Protein AF-A3TPN9-F1 (afdb_monomer)

Structure (mmCIF, N/CA/C/O backbone):
data_AF-A3TPN9-F1
#
_entry.id   AF-A3TPN9-F1
#
loop_
_atom_site.group_PDB
_atom_site.id
_atom_site.type_symbol
_atom_site.label_atom_id
_atom_site.label_alt_id
_atom_site.label_comp_id
_atom_site.label_asym_id
_atom_site.label_entity_id
_atom_site.label_seq_id
_atom_site.pdbx_PDB_ins_code
_atom_site.Cartn_x
_atom_site.Cartn_y
_atom_site.Cartn_z
_atom_site.occupancy
_atom_site.B_iso_or_equiv
_atom_site.auth_seq_id
_atom_site.auth_comp_id
_atom_site.auth_asym_id
_atom_site.auth_atom_id
_atom_site.pdbx_PDB_model_num
ATOM 1 N N . MET A 1 1 ? 23.082 22.868 -32.559 1.00 51.59 1 MET A N 1
ATOM 2 C CA . MET A 1 1 ? 22.067 23.657 -31.818 1.00 51.59 1 MET A CA 1
ATOM 3 C C . MET A 1 1 ? 20.830 22.847 -31.404 1.00 51.59 1 MET A C 1
ATOM 5 O O . MET A 1 1 ? 20.361 23.072 -30.298 1.00 51.59 1 MET A O 1
ATOM 9 N N . ALA A 1 2 ? 20.352 21.866 -32.185 1.00 51.88 2 ALA A N 1
ATOM 10 C CA . ALA A 1 2 ? 19.161 21.056 -31.858 1.00 51.88 2 ALA A CA 1
ATOM 11 C C . ALA A 1 2 ? 19.225 20.255 -30.528 1.00 51.88 2 ALA A C 1
ATOM 13 O O . ALA A 1 2 ? 18.228 20.152 -29.822 1.00 51.88 2 ALA A O 1
ATOM 14 N N . MET A 1 3 ? 20.403 19.766 -30.110 1.00 43.47 3 MET A N 1
ATOM 15 C CA . MET A 1 3 ? 20.554 18.980 -28.865 1.00 43.47 3 MET A CA 1
ATOM 16 C C . MET A 1 3 ? 20.245 19.746 -27.562 1.00 43.47 3 MET A C 1
ATOM 18 O O . MET A 1 3 ? 19.905 19.122 -26.558 1.00 43.47 3 MET A O 1
ATOM 22 N N . LYS A 1 4 ? 20.386 21.082 -27.538 1.00 52.44 4 LYS A N 1
ATOM 23 C CA . LYS A 1 4 ? 20.207 21.883 -26.310 1.00 52.44 4 LYS A CA 1
ATOM 24 C C . LYS A 1 4 ? 18.723 22.138 -26.008 1.00 52.44 4 LYS A C 1
ATOM 26 O O . LYS A 1 4 ? 18.338 22.123 -24.846 1.00 52.44 4 LYS A O 1
ATOM 31 N N . GLY A 1 5 ? 17.902 22.296 -27.052 1.00 48.47 5 GLY A N 1
ATOM 32 C CA . GLY A 1 5 ? 16.440 22.353 -26.932 1.00 48.47 5 GLY A CA 1
ATOM 33 C C . GLY A 1 5 ? 15.840 21.003 -26.533 1.00 48.47 5 GLY A C 1
ATOM 34 O O . GLY A 1 5 ? 14.973 20.956 -25.669 1.00 48.47 5 GLY A O 1
ATOM 35 N N . TYR A 1 6 ? 16.386 19.905 -27.068 1.00 44.75 6 TYR A N 1
ATOM 36 C CA . TYR A 1 6 ? 15.954 18.541 -26.746 1.00 44.75 6 TYR A CA 1
ATOM 37 C C . TYR A 1 6 ? 16.087 18.197 -25.257 1.00 44.75 6 TYR A C 1
ATOM 39 O O . TYR A 1 6 ? 15.126 17.758 -24.635 1.00 44.75 6 TYR A O 1
ATOM 47 N N . ARG A 1 7 ? 17.254 18.455 -24.646 1.00 55.94 7 ARG A N 1
ATOM 48 C CA . ARG A 1 7 ? 17.463 18.179 -23.211 1.00 55.94 7 ARG A CA 1
ATOM 49 C C . ARG A 1 7 ? 16.535 18.995 -22.314 1.00 55.94 7 ARG A C 1
ATOM 51 O O . ARG A 1 7 ? 16.081 18.483 -21.301 1.00 55.94 7 ARG A O 1
ATOM 58 N N . ARG A 1 8 ? 16.245 20.242 -22.694 1.00 60.62 8 ARG A N 1
ATOM 59 C CA . ARG A 1 8 ? 15.334 21.116 -21.949 1.00 60.62 8 ARG A CA 1
ATOM 60 C C . ARG A 1 8 ? 13.888 20.624 -22.025 1.00 60.62 8 ARG A C 1
ATOM 62 O O . ARG A 1 8 ? 13.260 20.491 -20.988 1.00 60.62 8 ARG A O 1
ATOM 69 N N . ALA A 1 9 ? 13.406 20.259 -23.212 1.00 49.78 9 ALA A N 1
ATOM 70 C CA . ALA A 1 9 ? 12.068 19.689 -23.374 1.00 49.78 9 ALA A CA 1
ATOM 71 C C . ALA A 1 9 ? 11.912 18.342 -22.639 1.00 49.78 9 ALA A C 1
ATOM 73 O O . ALA A 1 9 ? 10.869 18.075 -22.051 1.00 49.78 9 ALA A O 1
ATOM 74 N N . GLN A 1 10 ? 12.959 17.504 -22.613 1.00 55.25 10 GLN A N 1
ATOM 75 C CA . GLN A 1 10 ? 12.965 16.269 -21.818 1.00 55.25 10 GLN A CA 1
ATOM 76 C C . GLN A 1 10 ? 12.935 16.529 -20.309 1.00 55.25 10 GLN A C 1
ATOM 78 O O . GLN A 1 10 ? 12.314 15.763 -19.575 1.00 55.25 10 GLN A O 1
ATOM 83 N N . GLN A 1 11 ? 13.615 17.579 -19.850 1.00 66.62 11 GLN A N 1
ATOM 84 C CA . GLN A 1 11 ? 13.604 18.005 -18.454 1.00 66.62 11 GLN A CA 1
ATOM 85 C C . GLN A 1 11 ? 12.217 18.532 -18.060 1.00 66.62 11 GLN A C 1
ATOM 87 O O . GLN A 1 11 ? 11.653 18.047 -17.091 1.00 66.62 11 GLN A O 1
ATOM 92 N N . GLU A 1 12 ? 11.630 19.422 -18.861 1.00 63.12 12 GLU A N 1
ATOM 93 C CA . GLU A 1 12 ? 10.301 20.003 -18.622 1.00 63.12 12 GLU A CA 1
ATOM 94 C C . GLU A 1 12 ? 9.197 18.927 -18.654 1.00 63.12 12 GLU A C 1
ATOM 96 O O . GLU A 1 12 ? 8.335 18.890 -17.780 1.00 63.12 12 GLU A O 1
ATOM 101 N N . ALA A 1 13 ? 9.249 17.978 -19.597 1.00 56.56 13 ALA A N 1
ATOM 102 C CA . ALA A 1 13 ? 8.321 16.843 -19.626 1.00 56.56 13 ALA A CA 1
ATOM 103 C C . ALA A 1 13 ? 8.499 15.910 -18.418 1.00 56.56 13 ALA A C 1
ATOM 105 O O . ALA A 1 13 ? 7.522 15.366 -17.905 1.00 56.56 13 ALA A O 1
ATOM 106 N N . ARG A 1 14 ? 9.741 15.729 -17.949 1.00 64.00 14 ARG A N 1
ATOM 107 C CA . ARG A 1 14 ? 10.030 14.963 -16.736 1.00 64.00 14 ARG A CA 1
ATOM 108 C C . ARG A 1 14 ? 9.479 15.673 -15.507 1.00 64.00 14 ARG A C 1
ATOM 110 O O . ARG A 1 14 ? 8.867 14.998 -14.701 1.00 64.00 14 ARG A O 1
ATOM 117 N N . GLU A 1 15 ? 9.660 16.984 -15.393 1.00 69.50 15 GLU A N 1
ATOM 118 C CA . GLU A 1 15 ? 9.156 17.812 -14.290 1.00 69.50 15 GLU A CA 1
ATOM 119 C C . GLU A 1 15 ? 7.620 17.821 -14.246 1.00 69.50 15 GLU A C 1
ATOM 121 O O . GLU A 1 15 ? 7.044 17.618 -13.183 1.00 69.50 15 GLU A O 1
ATOM 126 N N . LEU A 1 16 ? 6.945 17.920 -15.396 1.00 60.75 16 LEU A N 1
ATOM 127 C CA . LEU A 1 16 ? 5.481 17.830 -15.477 1.00 60.75 16 LEU A CA 1
ATOM 128 C C . LEU A 1 16 ? 4.945 16.439 -15.107 1.00 60.75 16 LEU A C 1
ATOM 130 O O . LEU A 1 16 ? 3.943 16.325 -14.400 1.00 60.75 16 LEU A O 1
ATOM 134 N N . LEU A 1 17 ? 5.610 15.373 -15.566 1.00 62.66 17 LEU A N 1
ATOM 135 C CA . LEU A 1 17 ? 5.281 14.005 -15.156 1.00 62.66 17 LEU A CA 1
ATOM 136 C C . LEU A 1 17 ? 5.549 13.793 -13.664 1.00 62.66 17 LEU A C 1
ATOM 138 O O . LEU A 1 17 ? 4.796 13.075 -13.018 1.00 62.66 17 LEU A O 1
ATOM 142 N N . ASP A 1 18 ? 6.593 14.409 -13.121 1.00 65.12 18 ASP A N 1
ATOM 143 C CA . ASP A 1 18 ? 6.970 14.330 -11.712 1.00 65.12 18 ASP A CA 1
ATOM 144 C C . ASP A 1 18 ? 5.925 14.992 -10.814 1.00 65.12 18 ASP A C 1
ATOM 146 O O . ASP A 1 18 ? 5.413 14.367 -9.887 1.00 65.12 18 ASP A O 1
ATOM 150 N N . GLU A 1 19 ? 5.535 16.219 -11.146 1.00 62.72 19 GLU A N 1
ATOM 151 C CA . GLU A 1 19 ? 4.560 16.994 -10.383 1.00 62.72 19 GLU A CA 1
ATOM 152 C C . GLU A 1 19 ? 3.156 16.375 -10.460 1.00 62.72 19 GLU A C 1
ATOM 154 O O . GLU A 1 19 ? 2.503 16.187 -9.432 1.00 62.72 19 GLU A O 1
ATOM 159 N N . SER A 1 20 ? 2.726 15.942 -11.652 1.00 61.34 20 SER A N 1
ATOM 160 C CA . SER A 1 20 ? 1.430 15.277 -11.825 1.00 61.34 20 SER A CA 1
ATOM 161 C C . SER A 1 20 ? 1.385 13.874 -11.215 1.00 61.34 20 SER A C 1
ATOM 163 O O . SER A 1 20 ? 0.319 13.452 -10.780 1.00 61.34 20 SER A O 1
ATOM 165 N N . SER A 1 21 ? 2.497 13.129 -11.197 1.00 63.97 21 SER A N 1
ATOM 166 C CA . SER A 1 21 ? 2.490 11.746 -10.695 1.00 63.97 21 SER A CA 1
ATOM 167 C C . SER A 1 21 ? 2.695 11.656 -9.188 1.00 63.97 21 SER A C 1
ATOM 169 O O . SER A 1 21 ? 2.268 10.674 -8.585 1.00 63.97 21 SER A O 1
ATOM 171 N N . ARG A 1 22 ? 3.366 12.635 -8.567 1.00 68.81 22 ARG A N 1
ATOM 172 C CA . ARG A 1 22 ? 3.639 12.617 -7.122 1.00 68.81 22 ARG A CA 1
ATOM 173 C C . ARG A 1 22 ? 2.481 13.134 -6.276 1.00 68.81 22 ARG A C 1
ATOM 175 O O . ARG A 1 22 ? 2.304 12.636 -5.168 1.00 68.81 22 ARG A O 1
ATOM 182 N N . GLY A 1 23 ? 1.686 14.075 -6.792 1.00 68.19 23 GLY A N 1
ATOM 183 C CA . GLY A 1 23 ? 0.570 14.679 -6.053 1.00 68.19 23 GLY A CA 1
ATOM 184 C C . GLY A 1 23 ? -0.520 13.691 -5.615 1.00 68.19 23 GLY A C 1
ATOM 185 O O . GLY A 1 23 ? -1.140 13.900 -4.576 1.00 68.19 23 GLY A O 1
ATOM 186 N N . ASP A 1 24 ? -0.685 12.586 -6.350 1.00 74.94 24 ASP A N 1
ATOM 187 C CA . ASP A 1 24 ? -1.826 11.670 -6.208 1.00 74.94 24 ASP A CA 1
ATOM 188 C C . ASP A 1 24 ? -1.449 10.264 -5.718 1.00 74.94 24 ASP A C 1
ATOM 190 O O . ASP A 1 24 ? -2.283 9.354 -5.732 1.00 74.94 24 ASP A O 1
ATOM 194 N N . LEU A 1 25 ? -0.201 10.042 -5.286 1.00 84.38 25 LEU A N 1
ATOM 195 C CA . LEU A 1 25 ? 0.209 8.710 -4.842 1.00 84.38 25 LEU A CA 1
ATOM 196 C C . LEU A 1 25 ? -0.567 8.280 -3.605 1.00 84.38 25 LEU A C 1
ATOM 198 O O . LEU A 1 25 ? -0.383 8.784 -2.495 1.00 84.38 25 LEU A O 1
ATOM 202 N N . THR A 1 26 ? -1.402 7.267 -3.794 1.00 89.62 26 THR A N 1
ATOM 203 C CA . THR A 1 26 ? -2.121 6.655 -2.691 1.00 89.62 26 THR A CA 1
ATOM 204 C C . THR A 1 26 ? -1.193 5.729 -1.904 1.00 89.62 26 THR A C 1
ATOM 206 O O . THR A 1 26 ? -0.157 5.266 -2.390 1.00 89.62 26 THR A O 1
ATOM 209 N N . SER A 1 27 ? -1.591 5.368 -0.683 1.00 90.69 27 SER A N 1
ATOM 210 C CA . SER A 1 27 ? -0.909 4.310 0.075 1.00 90.69 27 SER A CA 1
ATOM 211 C C . SER A 1 27 ? -0.816 2.992 -0.699 1.00 90.69 27 SER A C 1
ATOM 213 O O . SER A 1 27 ? 0.126 2.230 -0.505 1.00 90.69 27 SER A O 1
ATOM 215 N N . ASP A 1 28 ? -1.784 2.718 -1.577 1.00 92.38 28 ASP A N 1
ATOM 216 C CA . ASP A 1 28 ? -1.810 1.507 -2.391 1.00 92.38 28 ASP A CA 1
ATOM 217 C C . ASP A 1 28 ? -0.684 1.531 -3.430 1.00 92.38 28 ASP A C 1
ATOM 219 O O . ASP A 1 28 ? 0.041 0.545 -3.587 1.00 92.38 28 ASP A O 1
ATOM 223 N N . ASP A 1 29 ? -0.480 2.681 -4.073 1.00 90.38 29 ASP A N 1
ATOM 224 C CA . ASP A 1 29 ? 0.632 2.881 -4.998 1.00 90.38 29 ASP A CA 1
ATOM 225 C C . ASP A 1 29 ? 1.974 2.758 -4.281 1.00 90.38 29 ASP A C 1
ATOM 227 O O . ASP A 1 29 ? 2.871 2.072 -4.774 1.00 90.38 29 ASP A O 1
ATOM 231 N N . MET A 1 30 ? 2.094 3.342 -3.083 1.00 93.44 30 MET A N 1
ATOM 232 C CA . MET A 1 30 ? 3.310 3.250 -2.272 1.00 93.44 30 MET A CA 1
ATOM 233 C C . MET A 1 30 ? 3.630 1.806 -1.859 1.00 93.44 30 MET A C 1
ATOM 235 O O . MET A 1 30 ? 4.792 1.404 -1.913 1.00 93.44 30 MET A O 1
ATOM 239 N N . ILE A 1 31 ? 2.630 0.989 -1.507 1.00 95.19 31 ILE A N 1
ATOM 240 C CA . ILE A 1 31 ? 2.829 -0.448 -1.234 1.00 95.19 31 ILE A CA 1
ATOM 241 C C . ILE A 1 31 ? 3.344 -1.160 -2.490 1.00 95.19 31 ILE A C 1
ATOM 243 O O . ILE A 1 31 ? 4.286 -1.956 -2.424 1.00 95.19 31 ILE A O 1
ATOM 247 N N . GLY A 1 32 ? 2.758 -0.851 -3.650 1.00 93.19 32 GLY A N 1
ATOM 248 C CA . GLY A 1 32 ? 3.209 -1.387 -4.929 1.00 93.19 32 GLY A CA 1
ATOM 249 C C . GLY A 1 32 ? 4.632 -0.954 -5.294 1.00 93.19 32 GLY A C 1
ATOM 250 O O . GLY A 1 32 ? 5.385 -1.748 -5.864 1.00 93.19 32 GLY A O 1
ATOM 251 N N . CYS A 1 33 ? 5.028 0.282 -4.976 1.00 92.00 33 CYS A N 1
ATOM 252 C CA . CYS A 1 33 ? 6.402 0.769 -5.123 1.00 92.00 33 CYS A CA 1
ATOM 253 C C . CYS A 1 33 ? 7.360 0.029 -4.181 1.00 92.00 33 CYS A C 1
ATOM 255 O O . CYS A 1 33 ? 8.369 -0.489 -4.650 1.00 92.00 33 CYS A O 1
ATOM 257 N N . ALA A 1 34 ? 7.008 -0.132 -2.903 1.00 94.62 34 ALA A N 1
ATOM 258 C CA . ALA A 1 34 ? 7.821 -0.837 -1.910 1.00 94.62 34 ALA A CA 1
ATOM 259 C C . ALA A 1 34 ? 8.174 -2.272 -2.337 1.00 94.62 34 ALA A C 1
ATOM 261 O O . ALA A 1 34 ? 9.336 -2.683 -2.286 1.00 94.62 34 ALA A O 1
ATOM 262 N N . LEU A 1 35 ? 7.180 -3.031 -2.810 1.00 94.19 35 LEU A N 1
ATOM 263 C CA . LEU A 1 35 ? 7.380 -4.406 -3.280 1.00 94.19 35 LEU A CA 1
ATOM 264 C C . LEU A 1 35 ? 8.247 -4.469 -4.539 1.00 94.19 35 LEU A C 1
ATOM 266 O O . LEU A 1 35 ? 9.124 -5.326 -4.650 1.00 94.19 35 LEU A O 1
ATOM 270 N N . ARG A 1 36 ? 8.031 -3.547 -5.482 1.00 91.31 36 ARG A N 1
ATOM 271 C CA . ARG A 1 36 ? 8.828 -3.488 -6.712 1.00 91.31 36 ARG A CA 1
ATOM 272 C C . ARG A 1 36 ? 10.261 -3.059 -6.444 1.00 91.31 36 ARG A C 1
ATOM 274 O O . ARG A 1 36 ? 11.156 -3.643 -7.045 1.00 91.31 36 ARG A O 1
ATOM 281 N N . ARG A 1 37 ? 10.488 -2.123 -5.523 1.00 92.00 37 ARG A N 1
ATOM 282 C CA . ARG A 1 37 ? 11.830 -1.708 -5.110 1.00 92.00 37 ARG A CA 1
ATOM 283 C C . ARG A 1 37 ? 12.595 -2.861 -4.466 1.00 92.00 37 ARG A C 1
ATOM 285 O O . ARG A 1 37 ? 13.730 -3.129 -4.853 1.00 92.00 37 ARG A O 1
ATOM 292 N N . ASP A 1 38 ? 11.966 -3.613 -3.556 1.00 94.06 38 ASP A N 1
ATOM 293 C CA . ASP A 1 38 ? 12.590 -4.809 -2.967 1.00 94.06 38 ASP A CA 1
ATOM 294 C C . ASP A 1 38 ? 12.904 -5.874 -4.032 1.00 94.06 38 ASP A C 1
ATOM 296 O O . ASP A 1 38 ? 13.993 -6.450 -4.043 1.00 94.06 38 ASP A O 1
ATOM 300 N N . ARG A 1 39 ? 11.990 -6.090 -4.982 1.00 91.44 39 ARG A N 1
ATOM 301 C CA . ARG A 1 39 ? 12.194 -7.017 -6.101 1.00 91.44 39 ARG A CA 1
ATOM 302 C C . ARG A 1 39 ? 13.311 -6.575 -7.052 1.00 91.44 39 ARG A C 1
ATOM 304 O O . ARG A 1 39 ? 14.104 -7.413 -7.486 1.00 91.44 39 ARG A O 1
ATOM 311 N N . LEU A 1 40 ? 13.405 -5.279 -7.350 1.00 87.38 40 LEU A N 1
ATOM 312 C CA . LEU A 1 40 ? 14.463 -4.694 -8.174 1.00 87.38 40 LEU A CA 1
ATOM 313 C C . LEU A 1 40 ? 15.827 -4.831 -7.493 1.00 87.38 40 LEU A C 1
ATOM 315 O O . LEU A 1 40 ? 16.783 -5.262 -8.137 1.00 87.38 40 LEU A O 1
ATOM 319 N N . ARG A 1 41 ? 15.901 -4.553 -6.184 1.00 89.12 41 ARG A N 1
ATOM 320 C CA . ARG A 1 41 ? 17.108 -4.746 -5.364 1.00 89.12 41 ARG A CA 1
ATOM 321 C C . ARG A 1 41 ? 17.626 -6.183 -5.447 1.00 89.12 41 ARG A C 1
ATOM 323 O O . ARG A 1 41 ? 18.828 -6.397 -5.558 1.00 89.12 41 ARG A O 1
ATOM 330 N N . ARG A 1 42 ? 16.716 -7.162 -5.462 1.00 89.88 42 ARG A N 1
ATOM 331 C CA . ARG A 1 42 ? 17.037 -8.592 -5.613 1.00 89.88 42 ARG A CA 1
ATOM 332 C C . ARG A 1 42 ? 17.264 -9.035 -7.061 1.00 89.88 42 ARG A C 1
ATOM 334 O O . ARG A 1 42 ? 17.745 -10.139 -7.287 1.00 89.88 42 ARG A O 1
ATOM 341 N N . ARG A 1 43 ? 16.939 -8.190 -8.047 1.00 88.12 43 ARG A N 1
ATOM 342 C CA . ARG A 1 43 ? 16.991 -8.492 -9.492 1.00 88.12 43 ARG A CA 1
ATOM 343 C C . ARG A 1 43 ? 16.137 -9.702 -9.890 1.00 88.12 43 ARG A C 1
ATOM 345 O O . ARG A 1 43 ? 16.467 -10.439 -10.817 1.00 88.12 43 ARG A O 1
ATOM 352 N N . GLU A 1 44 ? 15.012 -9.902 -9.212 1.00 89.19 44 GLU A N 1
ATOM 353 C CA . GLU A 1 44 ? 14.168 -11.085 -9.391 1.00 89.19 44 GLU A CA 1
ATOM 354 C C . GLU A 1 44 ? 12.953 -10.796 -10.274 1.00 89.19 44 GLU A C 1
ATOM 356 O O . GLU A 1 44 ? 12.223 -9.823 -10.078 1.00 89.19 44 GLU A O 1
ATOM 361 N N . SER A 1 45 ? 12.664 -11.684 -11.231 1.00 88.50 45 SER A N 1
ATOM 362 C CA . SER A 1 45 ? 11.376 -11.648 -11.937 1.00 88.50 45 SER A CA 1
ATOM 363 C C . SER A 1 45 ? 10.211 -11.827 -10.953 1.00 88.50 45 SER A C 1
ATOM 365 O O . SER A 1 45 ? 10.382 -12.392 -9.879 1.00 88.50 45 SER A O 1
ATOM 367 N N . GLN A 1 46 ? 8.998 -11.403 -11.319 1.00 89.94 46 GLN A N 1
ATOM 368 C CA . GLN A 1 46 ? 7.830 -11.540 -10.435 1.00 89.94 46 GLN A CA 1
ATOM 369 C C . GLN A 1 46 ? 7.574 -12.996 -10.006 1.00 89.94 46 GLN A C 1
ATOM 371 O O . GLN A 1 46 ? 7.166 -13.234 -8.876 1.00 89.94 46 GLN A O 1
ATOM 376 N N . ARG A 1 47 ? 7.827 -13.969 -10.893 1.00 92.19 47 ARG A N 1
ATOM 377 C CA . ARG A 1 47 ? 7.652 -15.398 -10.587 1.00 92.19 47 ARG A CA 1
ATOM 378 C C . ARG A 1 47 ? 8.703 -15.903 -9.604 1.00 92.19 47 ARG A C 1
ATOM 380 O O . ARG A 1 47 ? 8.332 -16.563 -8.647 1.00 92.19 47 ARG A O 1
ATOM 387 N N . VAL A 1 48 ? 9.970 -15.550 -9.824 1.00 94.06 48 VAL A N 1
ATOM 388 C CA . VAL A 1 48 ? 11.082 -15.922 -8.929 1.00 94.06 48 VAL A CA 1
ATOM 389 C C . VAL A 1 48 ? 10.898 -15.276 -7.556 1.00 94.06 48 VAL A C 1
ATOM 391 O O . VAL A 1 48 ? 10.982 -15.957 -6.545 1.00 94.06 48 VAL A O 1
ATOM 394 N N . TYR A 1 49 ? 10.536 -13.992 -7.525 1.00 94.31 49 TYR A N 1
ATOM 395 C CA . TYR A 1 49 ? 10.246 -13.268 -6.288 1.00 94.31 49 TYR A CA 1
ATOM 396 C C . TYR A 1 49 ? 9.085 -13.889 -5.506 1.00 94.31 49 TYR A C 1
ATOM 398 O O . TYR A 1 49 ? 9.121 -13.965 -4.283 1.00 94.31 49 TYR A O 1
ATOM 406 N N . ALA A 1 50 ? 8.041 -14.341 -6.205 1.00 94.25 50 ALA A N 1
ATOM 407 C CA . ALA A 1 50 ? 6.927 -15.031 -5.571 1.00 94.25 50 ALA A CA 1
ATOM 408 C C . ALA A 1 50 ? 7.364 -16.389 -4.992 1.00 94.25 50 ALA A C 1
ATOM 410 O O . ALA A 1 50 ? 7.089 -16.660 -3.825 1.00 94.25 50 ALA A O 1
ATOM 411 N N . ASP A 1 51 ? 8.099 -17.184 -5.773 1.00 95.94 51 ASP A N 1
ATOM 412 C CA . ASP A 1 51 ? 8.608 -18.503 -5.382 1.00 95.94 51 ASP A CA 1
ATOM 413 C C . ASP A 1 51 ? 9.528 -18.431 -4.154 1.00 95.94 51 ASP A C 1
ATOM 415 O O . ASP A 1 51 ? 9.262 -19.078 -3.143 1.00 95.94 51 ASP A O 1
ATOM 419 N N . HIS A 1 52 ? 10.514 -17.527 -4.166 1.00 95.56 52 HIS A N 1
ATOM 420 C CA . HIS A 1 52 ? 11.409 -17.280 -3.029 1.00 95.56 52 HIS A CA 1
ATOM 421 C C . HIS A 1 52 ? 10.678 -16.889 -1.739 1.00 95.56 52 HIS A C 1
ATOM 423 O O . HIS A 1 52 ? 11.211 -17.068 -0.645 1.00 95.56 52 HIS A O 1
ATOM 429 N N . ARG A 1 53 ? 9.466 -16.338 -1.845 1.00 94.56 53 ARG A N 1
ATOM 430 C CA . ARG A 1 53 ? 8.654 -15.923 -0.696 1.00 94.56 53 ARG A CA 1
ATOM 431 C C . ARG A 1 53 ? 7.569 -16.932 -0.328 1.00 94.56 53 ARG A C 1
ATOM 433 O O . ARG A 1 53 ? 6.798 -16.662 0.588 1.00 94.56 53 ARG A O 1
ATOM 440 N N . GLY A 1 54 ? 7.486 -18.066 -1.027 1.00 95.56 54 GLY A N 1
ATOM 441 C CA . GLY A 1 54 ? 6.420 -19.051 -0.833 1.00 95.56 54 GLY A CA 1
ATOM 442 C C . GLY A 1 54 ? 5.033 -18.509 -1.194 1.00 95.56 54 GLY A C 1
ATOM 443 O O . GLY A 1 54 ? 4.026 -18.920 -0.620 1.00 95.56 54 GLY A O 1
ATOM 444 N N . LEU A 1 55 ? 4.966 -17.547 -2.116 1.00 95.38 55 LEU A N 1
ATOM 445 C CA . LEU A 1 55 ? 3.741 -16.883 -2.553 1.00 95.38 55 LEU A CA 1
ATOM 446 C C . LEU A 1 55 ? 3.458 -17.197 -4.024 1.00 95.38 55 LEU A C 1
ATOM 448 O O . LEU A 1 55 ? 4.347 -17.503 -4.811 1.00 95.38 55 LEU A O 1
ATOM 452 N N . SER A 1 56 ? 2.198 -17.072 -4.440 1.00 95.81 56 SER A N 1
ATOM 453 C CA . SER A 1 56 ? 1.865 -17.194 -5.864 1.00 95.81 56 SER A CA 1
ATOM 454 C C . SER A 1 56 ? 2.193 -15.907 -6.626 1.00 95.81 56 SER A C 1
ATOM 456 O O . SER A 1 56 ? 1.979 -14.798 -6.130 1.00 95.81 56 SER A O 1
ATOM 458 N N . ALA A 1 57 ? 2.623 -16.031 -7.885 1.00 93.25 57 ALA A N 1
ATOM 459 C CA . ALA A 1 57 ? 2.869 -14.872 -8.749 1.00 93.25 57 ALA A CA 1
ATOM 460 C C . ALA A 1 57 ? 1.616 -13.987 -8.917 1.00 93.25 57 ALA A C 1
ATOM 462 O O . ALA A 1 57 ? 1.717 -12.764 -8.943 1.00 93.25 57 ALA A O 1
ATOM 463 N N . ALA A 1 58 ? 0.423 -14.592 -8.959 1.00 92.94 58 ALA A N 1
ATOM 464 C CA . ALA A 1 58 ? -0.848 -13.867 -9.012 1.00 92.94 58 ALA A CA 1
ATOM 465 C C . ALA A 1 58 ? -1.157 -13.104 -7.712 1.00 92.94 58 ALA A C 1
ATOM 467 O O . ALA A 1 58 ? -1.842 -12.082 -7.734 1.00 92.94 58 ALA A O 1
ATOM 468 N N . PHE A 1 59 ? -0.690 -13.593 -6.562 1.00 95.00 59 PHE A N 1
ATOM 469 C CA . PHE A 1 59 ? -0.799 -12.864 -5.303 1.00 95.00 59 PHE A CA 1
ATOM 470 C C . PHE A 1 59 ? 0.148 -11.662 -5.270 1.00 95.00 59 PHE A C 1
ATOM 472 O O . PHE A 1 59 ? -0.313 -10.565 -4.972 1.00 95.00 59 PHE A O 1
ATOM 479 N N . ILE A 1 60 ? 1.412 -11.828 -5.682 1.00 95.25 60 ILE A N 1
ATOM 480 C CA . ILE A 1 60 ? 2.351 -10.703 -5.832 1.00 95.25 60 ILE A CA 1
ATOM 481 C C . ILE A 1 60 ? 1.809 -9.658 -6.814 1.00 95.25 60 ILE A C 1
ATOM 483 O O . ILE A 1 60 ? 1.817 -8.474 -6.502 1.00 95.25 60 ILE A O 1
ATOM 487 N N . ALA A 1 61 ? 1.268 -10.078 -7.962 1.00 91.38 61 ALA A N 1
ATOM 488 C CA . ALA A 1 61 ? 0.679 -9.154 -8.929 1.00 91.38 61 ALA A CA 1
ATOM 489 C C . ALA A 1 61 ? -0.454 -8.317 -8.318 1.00 91.38 61 ALA A C 1
ATOM 491 O O . ALA A 1 61 ? -0.487 -7.106 -8.510 1.00 91.38 61 ALA A O 1
ATOM 492 N N . ARG A 1 62 ? -1.344 -8.944 -7.535 1.00 94.00 62 ARG A N 1
ATOM 493 C CA . ARG A 1 62 ? -2.424 -8.238 -6.830 1.00 94.00 62 ARG A CA 1
ATOM 494 C C . ARG A 1 62 ? -1.901 -7.304 -5.745 1.00 94.00 62 ARG A C 1
ATOM 496 O O . ARG A 1 62 ? -2.418 -6.200 -5.632 1.00 94.00 62 ARG A O 1
ATOM 503 N N . LEU A 1 63 ? -0.892 -7.718 -4.979 1.00 94.50 63 LEU A N 1
ATOM 504 C CA . LEU A 1 63 ? -0.240 -6.858 -3.990 1.00 94.50 63 LEU A CA 1
ATOM 505 C C . LEU A 1 63 ? 0.394 -5.619 -4.640 1.00 94.50 63 LEU A C 1
ATOM 507 O O . LEU A 1 63 ? 0.289 -4.530 -4.092 1.00 94.50 63 LEU A O 1
ATOM 511 N N . GLU A 1 64 ? 1.024 -5.780 -5.806 1.00 92.75 64 GLU A N 1
ATOM 512 C CA . GLU A 1 64 ? 1.672 -4.681 -6.529 1.00 92.75 64 GLU A CA 1
ATOM 513 C C . GLU A 1 64 ? 0.671 -3.728 -7.207 1.00 92.75 64 GLU A C 1
ATOM 515 O O . GLU A 1 64 ? 0.995 -2.557 -7.389 1.00 92.75 64 GLU A O 1
ATOM 520 N N . SER A 1 65 ? -0.512 -4.207 -7.618 1.00 89.31 65 SER A N 1
ATOM 521 C CA . SER A 1 65 ? -1.468 -3.410 -8.406 1.00 89.31 65 SER A CA 1
ATOM 522 C C . SER A 1 65 ? -2.703 -2.930 -7.645 1.00 89.31 65 SER A C 1
ATOM 524 O O . SER A 1 65 ? -3.286 -1.921 -8.021 1.00 89.31 65 SER A O 1
ATOM 526 N N . ARG A 1 66 ? -3.188 -3.713 -6.673 1.00 92.56 66 ARG A N 1
ATOM 527 C CA . ARG A 1 66 ? -4.471 -3.505 -5.975 1.00 92.56 66 ARG A CA 1
ATOM 528 C C . ARG A 1 66 ? -4.407 -3.984 -4.516 1.00 92.56 66 ARG A C 1
ATOM 530 O O . ARG A 1 66 ? -5.209 -4.834 -4.112 1.00 92.56 66 ARG A O 1
ATOM 537 N N . PRO A 1 67 ? -3.462 -3.488 -3.699 1.00 95.25 67 PRO A N 1
ATOM 538 C CA . PRO A 1 67 ? -3.360 -3.914 -2.306 1.00 95.25 67 PRO A CA 1
ATOM 539 C C . PRO A 1 67 ? -4.615 -3.558 -1.490 1.00 95.25 67 PRO A C 1
ATOM 541 O O . PRO A 1 67 ? -4.963 -4.313 -0.584 1.00 95.25 67 PRO A O 1
ATOM 544 N N . GLY A 1 68 ? -5.351 -2.493 -1.841 1.00 96.12 68 GLY A N 1
ATOM 545 C CA . GLY A 1 68 ? -6.611 -2.095 -1.201 1.00 96.12 68 GLY A CA 1
ATOM 546 C C . GLY A 1 68 ? -7.713 -3.162 -1.213 1.00 96.12 68 GLY A C 1
ATOM 547 O O . GLY A 1 68 ? -8.554 -3.192 -0.307 1.00 96.12 68 GLY A O 1
ATOM 548 N N . ASP A 1 69 ? -7.693 -4.064 -2.198 1.00 96.44 69 ASP A N 1
ATOM 549 C CA . ASP A 1 69 ? -8.650 -5.171 -2.328 1.00 96.44 69 ASP A CA 1
ATOM 550 C C . ASP A 1 69 ? -8.300 -6.379 -1.450 1.00 96.44 69 ASP A C 1
ATOM 552 O O . ASP A 1 69 ? -9.141 -7.259 -1.225 1.00 96.44 69 ASP A O 1
ATOM 556 N N . LEU A 1 70 ? -7.062 -6.435 -0.956 1.00 97.69 70 LEU A N 1
ATOM 557 C CA . LEU A 1 70 ? -6.554 -7.518 -0.130 1.00 97.69 70 LEU A CA 1
ATOM 558 C C . LEU A 1 70 ? -6.833 -7.252 1.350 1.00 97.69 70 LEU A C 1
ATOM 560 O O . LEU A 1 70 ? -7.036 -6.119 1.787 1.00 97.69 70 LEU A O 1
ATOM 564 N N . ARG A 1 71 ? -6.851 -8.328 2.143 1.00 98.25 71 ARG A N 1
ATOM 565 C CA . ARG A 1 71 ? -6.909 -8.211 3.604 1.00 98.25 71 ARG A CA 1
ATOM 566 C C . ARG A 1 71 ? -5.631 -7.565 4.125 1.00 98.25 71 ARG A C 1
ATOM 568 O O . ARG A 1 71 ? -4.555 -7.861 3.609 1.00 98.25 71 ARG A O 1
ATOM 575 N N . LEU A 1 72 ? -5.741 -6.764 5.181 1.00 98.19 72 LEU A N 1
ATOM 576 C CA . LEU A 1 72 ? -4.586 -6.126 5.808 1.00 98.19 72 LEU A CA 1
ATOM 577 C C . LEU A 1 72 ? -3.534 -7.164 6.235 1.00 98.19 72 LEU A C 1
ATOM 579 O O . LEU A 1 72 ? -2.361 -6.982 5.937 1.00 98.19 72 LEU A O 1
ATOM 583 N N . SER A 1 73 ? -3.947 -8.294 6.819 1.00 97.94 73 SER A N 1
ATOM 584 C CA . SER A 1 73 ? -3.056 -9.431 7.129 1.00 97.94 73 SER A CA 1
ATOM 585 C C . SER A 1 73 ? -2.231 -9.903 5.927 1.00 97.94 73 SER A C 1
ATOM 587 O O . SER A 1 73 ? -1.031 -10.143 6.043 1.00 97.94 73 SER A O 1
ATOM 589 N N . ALA A 1 74 ? -2.854 -10.001 4.752 1.00 97.62 74 ALA A N 1
ATOM 590 C CA . ALA A 1 74 ? -2.188 -10.428 3.526 1.00 97.62 74 ALA A CA 1
ATOM 591 C C . ALA A 1 74 ? -1.171 -9.382 3.032 1.00 97.62 74 ALA A C 1
ATOM 593 O O . ALA A 1 74 ? -0.101 -9.746 2.547 1.00 97.62 74 ALA A O 1
ATOM 594 N N . VAL A 1 75 ? -1.483 -8.092 3.185 1.00 98.00 75 VAL A N 1
ATOM 595 C CA . VAL A 1 75 ? -0.562 -6.993 2.857 1.00 98.00 75 VAL A CA 1
ATOM 596 C C . VAL A 1 75 ? 0.623 -6.964 3.823 1.00 98.00 75 VAL A C 1
ATOM 598 O O . VAL A 1 75 ? 1.764 -6.887 3.375 1.00 98.00 75 VAL A O 1
ATOM 601 N N . LEU A 1 76 ? 0.378 -7.095 5.131 1.00 97.31 76 LEU A N 1
ATOM 602 C CA . LEU A 1 76 ? 1.427 -7.144 6.153 1.00 97.31 76 LEU A CA 1
ATOM 603 C C . LEU A 1 76 ? 2.378 -8.324 5.923 1.00 97.31 76 LEU A C 1
ATOM 605 O O . LEU A 1 76 ? 3.591 -8.122 5.900 1.00 97.31 76 LEU A O 1
ATOM 609 N N . ALA A 1 77 ? 1.844 -9.520 5.647 1.00 96.06 77 ALA A N 1
ATOM 610 C CA . ALA A 1 77 ? 2.643 -10.687 5.264 1.00 96.06 77 ALA A CA 1
ATOM 611 C C . ALA A 1 77 ? 3.436 -10.436 3.965 1.00 96.06 77 ALA A C 1
ATOM 613 O O . ALA A 1 77 ? 4.618 -10.764 3.857 1.00 96.06 77 ALA A O 1
ATOM 614 N N . GLY A 1 78 ? 2.811 -9.772 2.987 1.00 95.94 78 GLY A N 1
ATOM 615 C CA . GLY A 1 78 ? 3.462 -9.326 1.758 1.00 95.94 78 GLY A CA 1
ATOM 616 C C . GLY A 1 78 ? 4.620 -8.352 1.995 1.00 95.94 78 GLY A C 1
ATOM 617 O O . GLY A 1 78 ? 5.595 -8.389 1.256 1.00 95.94 78 GLY A O 1
ATOM 618 N N . LEU A 1 79 ? 4.601 -7.533 3.041 1.00 96.81 79 LEU A N 1
ATOM 619 C CA . LEU A 1 79 ? 5.684 -6.592 3.366 1.00 96.81 79 LEU A CA 1
ATOM 620 C C . LEU A 1 79 ? 6.687 -7.143 4.389 1.00 96.81 79 LEU A C 1
ATOM 622 O O . LEU A 1 79 ? 7.709 -6.527 4.662 1.00 96.81 79 LEU A O 1
ATOM 626 N N . GLU A 1 80 ? 6.408 -8.296 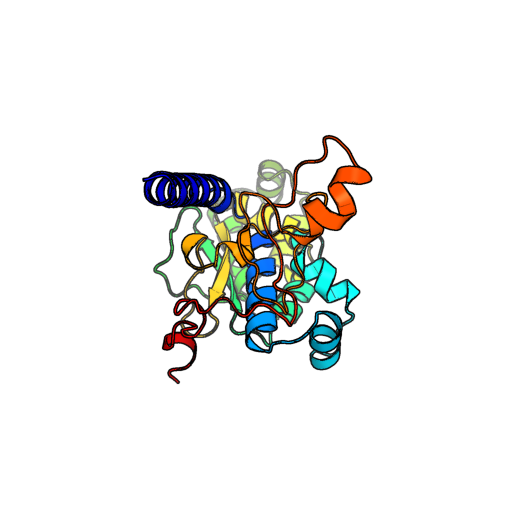4.982 1.00 94.50 80 GLU A N 1
ATOM 627 C CA . GLU A 1 80 ? 7.129 -8.827 6.138 1.00 94.50 80 GLU A CA 1
ATOM 628 C C . GLU A 1 80 ? 8.632 -9.021 5.932 1.00 94.50 80 GLU A C 1
ATOM 630 O O . GLU A 1 80 ? 9.423 -8.689 6.808 1.00 94.50 80 GLU A O 1
ATOM 635 N N . SER A 1 81 ? 9.023 -9.539 4.769 1.00 93.12 81 SER A N 1
ATOM 636 C CA . SER A 1 81 ? 10.422 -9.827 4.441 1.00 93.12 81 SER A CA 1
ATOM 637 C C . SER A 1 81 ? 11.061 -8.749 3.561 1.00 93.12 81 SER A C 1
ATOM 639 O O . SER A 1 81 ? 12.054 -9.021 2.881 1.00 93.12 81 SER A O 1
ATOM 641 N N . THR A 1 8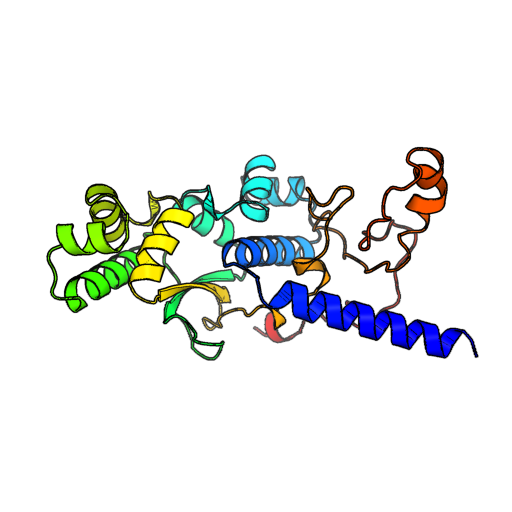2 ? 10.454 -7.563 3.498 1.00 95.81 82 THR A N 1
ATOM 642 C CA . THR A 1 82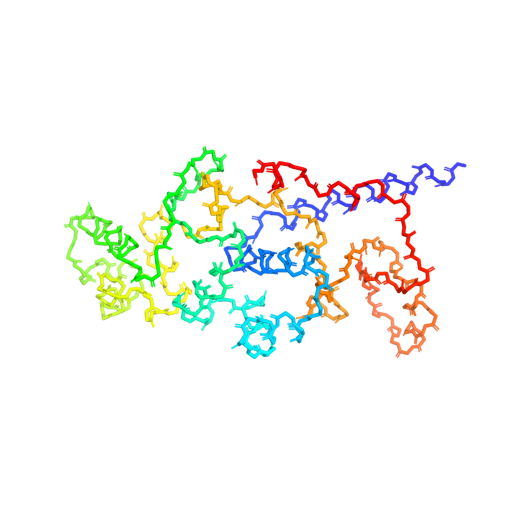 ? 11.013 -6.396 2.810 1.00 95.81 82 THR A CA 1
ATOM 643 C C . THR A 1 82 ? 11.560 -5.412 3.843 1.00 95.81 82 THR A C 1
ATOM 645 O O . THR A 1 82 ? 11.288 -5.528 5.037 1.00 95.81 82 THR A O 1
ATOM 648 N N . ALA A 1 83 ? 12.308 -4.409 3.386 1.00 95.94 83 ALA A N 1
ATOM 649 C CA . ALA A 1 83 ? 12.745 -3.303 4.238 1.00 95.94 83 ALA A CA 1
ATOM 650 C C . ALA A 1 83 ? 11.602 -2.336 4.614 1.00 95.94 83 ALA A C 1
ATOM 652 O O . ALA A 1 83 ? 11.852 -1.330 5.268 1.00 95.94 83 ALA A O 1
ATOM 653 N N . TYR A 1 84 ? 10.359 -2.620 4.212 1.00 96.88 84 TYR A N 1
ATOM 654 C CA . TYR A 1 84 ? 9.215 -1.723 4.350 1.00 96.88 84 TYR A CA 1
ATOM 655 C C . TYR A 1 84 ? 8.114 -2.337 5.217 1.00 96.88 84 TYR A C 1
ATOM 657 O O . TYR A 1 84 ? 7.926 -3.553 5.269 1.00 96.88 84 TYR A O 1
ATOM 665 N N . GLY A 1 85 ? 7.360 -1.481 5.891 1.00 96.69 85 GLY A N 1
ATOM 666 C CA . GLY A 1 85 ? 6.165 -1.821 6.649 1.00 96.69 85 GLY A CA 1
ATOM 667 C C . GLY A 1 85 ? 5.066 -0.786 6.436 1.00 96.69 85 GLY A C 1
ATOM 668 O O . GLY A 1 85 ? 5.210 0.137 5.633 1.00 96.69 85 GLY A O 1
ATOM 669 N N . LEU A 1 86 ? 3.959 -0.960 7.152 1.00 96.88 86 LEU A N 1
ATOM 670 C CA . LEU A 1 86 ? 2.893 0.035 7.229 1.00 96.88 86 LEU A CA 1
ATOM 671 C C . LEU A 1 86 ? 2.978 0.736 8.574 1.00 96.88 86 LEU A C 1
ATOM 673 O O . LEU A 1 86 ? 3.276 0.083 9.568 1.00 96.88 86 LEU A O 1
ATOM 677 N N . ALA A 1 87 ? 2.686 2.026 8.602 1.00 95.25 87 ALA A N 1
ATOM 678 C CA . ALA A 1 87 ? 2.578 2.812 9.820 1.00 95.25 87 ALA A CA 1
ATOM 679 C C . ALA A 1 87 ? 1.304 3.657 9.780 1.00 95.25 87 ALA A C 1
ATOM 681 O O . ALA A 1 87 ? 0.796 3.974 8.701 1.00 95.25 87 ALA A O 1
ATOM 682 N N . VAL A 1 88 ? 0.786 4.009 10.954 1.00 94.31 88 VAL A N 1
ATOM 683 C CA . VAL A 1 88 ? -0.337 4.944 11.086 1.00 94.31 88 VAL A CA 1
ATOM 684 C C . VAL A 1 88 ? 0.220 6.306 11.464 1.00 94.31 88 VAL A C 1
ATOM 686 O O . VAL A 1 88 ? 1.005 6.417 12.402 1.00 94.31 88 VAL A O 1
ATOM 689 N N . VAL A 1 89 ? -0.188 7.342 10.740 1.00 93.12 89 VAL A N 1
ATOM 690 C CA . VAL A 1 89 ? 0.209 8.728 11.007 1.00 93.12 89 VAL A CA 1
ATOM 691 C C . VAL A 1 89 ? -1.007 9.644 10.950 1.00 93.12 89 VAL A C 1
ATOM 693 O O . VAL A 1 89 ? -1.956 9.335 10.234 1.00 93.12 89 VAL A O 1
ATOM 696 N N . PRO A 1 90 ? -1.012 10.775 11.666 1.00 92.44 90 PRO A N 1
ATOM 697 C CA . PRO A 1 90 ? -1.991 11.826 11.426 1.00 92.44 90 PRO A CA 1
ATOM 698 C C . PRO A 1 90 ? -1.966 12.324 9.975 1.00 92.44 90 PRO A C 1
ATOM 700 O O . PRO A 1 90 ? -0.903 12.441 9.360 1.00 92.44 90 PRO A O 1
ATOM 703 N N . ASP A 1 91 ? -3.143 12.635 9.437 1.00 89.00 91 ASP A N 1
ATOM 704 C CA . ASP A 1 91 ? -3.299 13.166 8.084 1.00 89.00 91 ASP A CA 1
ATOM 705 C C . ASP A 1 91 ? -2.536 14.481 7.908 1.00 89.00 91 ASP A C 1
ATOM 707 O O . ASP A 1 91 ? -2.488 15.334 8.797 1.00 89.00 91 ASP A O 1
ATOM 711 N N . GLY A 1 92 ? -1.949 14.661 6.725 1.00 82.25 92 GLY A N 1
ATOM 712 C CA . GLY A 1 92 ? -1.206 15.871 6.372 1.00 82.25 92 GLY A CA 1
ATOM 713 C C . GLY A 1 92 ? 0.200 15.962 6.970 1.00 82.25 92 GLY A C 1
ATOM 714 O O . GLY A 1 92 ? 0.925 16.904 6.641 1.00 82.25 92 GLY A O 1
ATOM 715 N N . ILE A 1 93 ? 0.630 14.996 7.791 1.00 78.56 93 ILE A N 1
ATOM 716 C CA . ILE A 1 93 ? 2.020 14.935 8.249 1.00 78.56 93 ILE A CA 1
ATOM 717 C C . ILE A 1 93 ? 2.919 14.478 7.097 1.00 78.56 93 ILE A C 1
ATOM 719 O O . ILE A 1 93 ? 2.877 13.327 6.663 1.00 78.56 93 ILE A O 1
ATOM 723 N N . LYS A 1 94 ? 3.764 15.401 6.628 1.00 66.88 94 LYS A N 1
ATOM 724 C CA . LYS A 1 94 ? 4.864 15.119 5.699 1.00 66.88 94 LYS A CA 1
ATOM 725 C C . LYS A 1 94 ? 6.077 14.607 6.486 1.00 66.88 94 LYS A C 1
ATOM 727 O O . LYS A 1 94 ? 6.383 15.131 7.555 1.00 66.88 94 LYS A O 1
ATOM 732 N N . ALA A 1 95 ? 6.702 13.545 5.976 1.00 62.66 95 ALA A N 1
ATOM 733 C CA . ALA A 1 95 ? 7.757 12.743 6.601 1.00 62.66 95 ALA A CA 1
ATOM 734 C C . ALA A 1 95 ? 8.768 13.512 7.456 1.00 62.66 95 ALA A C 1
ATOM 736 O O . ALA A 1 95 ? 9.437 14.407 6.959 1.00 62.66 95 ALA A O 1
ATOM 737 N N . CYS A 1 96 ? 8.899 13.076 8.713 1.00 57.97 96 CYS A N 1
ATOM 738 C CA . CYS A 1 96 ? 10.018 13.334 9.638 1.00 57.97 96 CYS A CA 1
ATOM 739 C C . CYS A 1 96 ? 9.936 12.451 10.905 1.00 57.97 96 CYS A C 1
ATOM 741 O O . CYS A 1 96 ? 10.864 12.441 11.709 1.00 57.97 96 CYS A O 1
ATOM 743 N N . ILE A 1 97 ? 8.817 11.756 11.139 1.00 63.84 97 ILE A N 1
ATOM 744 C CA . ILE A 1 97 ? 8.540 11.090 12.414 1.00 63.84 97 ILE A CA 1
ATOM 745 C C . ILE A 1 97 ? 8.875 9.603 12.297 1.00 63.84 97 ILE A C 1
ATOM 747 O O . ILE A 1 97 ? 8.497 8.964 11.314 1.00 63.84 97 ILE A O 1
ATOM 751 N N . ALA A 1 98 ? 9.547 9.062 13.314 1.00 74.62 98 ALA A N 1
ATOM 752 C CA . ALA A 1 98 ? 9.621 7.626 13.554 1.00 74.62 98 ALA A CA 1
ATOM 753 C C . ALA A 1 98 ? 8.204 7.122 13.861 1.00 74.62 98 ALA A C 1
ATOM 755 O O . ALA A 1 98 ? 7.727 7.219 14.992 1.00 74.62 98 ALA A O 1
ATOM 756 N N . ALA A 1 99 ? 7.495 6.682 12.825 1.00 82.00 99 ALA A N 1
ATOM 757 C CA . ALA A 1 99 ? 6.135 6.198 12.962 1.00 82.00 99 ALA A CA 1
ATOM 758 C C . ALA A 1 99 ? 6.155 4.748 13.454 1.00 82.00 99 ALA A C 1
ATOM 760 O O . ALA A 1 99 ? 6.950 3.928 12.985 1.00 82.00 99 ALA A O 1
ATOM 761 N N . GLU A 1 100 ? 5.272 4.428 14.397 1.00 89.50 100 GLU A N 1
ATOM 762 C CA . GLU A 1 100 ? 5.131 3.062 14.884 1.00 89.50 100 GLU A CA 1
ATOM 763 C C . GLU A 1 100 ? 4.590 2.170 13.762 1.00 89.50 100 GLU A C 1
ATOM 765 O O . GLU A 1 100 ? 3.566 2.462 13.132 1.00 89.50 100 GLU A O 1
ATOM 770 N N . LEU A 1 101 ? 5.304 1.077 13.492 1.00 93.62 101 LEU A N 1
ATOM 771 C CA . LEU A 1 101 ? 4.881 0.110 12.494 1.00 93.62 101 LEU A CA 1
ATOM 772 C C . LEU A 1 101 ? 3.670 -0.670 13.000 1.00 93.62 101 LEU A C 1
ATOM 774 O O . LEU A 1 101 ? 3.617 -1.119 14.144 1.00 93.62 101 LEU A O 1
ATOM 778 N N . VAL A 1 102 ? 2.730 -0.915 12.097 1.00 95.50 102 VAL A N 1
ATOM 779 C CA . VAL A 1 102 ? 1.626 -1.838 12.325 1.00 95.50 102 VAL A CA 1
ATOM 780 C C . VAL A 1 102 ? 2.198 -3.244 12.467 1.00 95.50 102 VAL A C 1
ATOM 782 O O . VAL A 1 102 ? 2.822 -3.787 11.548 1.00 95.50 102 VAL A O 1
ATOM 785 N N . ASP A 1 103 ? 1.985 -3.831 13.640 1.00 94.69 103 ASP A N 1
ATOM 786 C CA . ASP A 1 103 ? 2.434 -5.177 13.953 1.00 94.69 103 ASP A CA 1
ATOM 787 C C . ASP A 1 103 ? 1.596 -6.240 13.210 1.00 94.69 103 ASP A C 1
ATOM 789 O O . ASP A 1 103 ? 0.510 -5.965 12.693 1.00 94.69 103 ASP A O 1
ATOM 793 N N . ARG A 1 104 ? 2.084 -7.489 13.153 1.00 94.38 104 ARG A N 1
ATOM 794 C CA . ARG A 1 104 ? 1.416 -8.578 12.407 1.00 94.38 104 ARG A CA 1
ATOM 795 C C . ARG A 1 104 ? 0.019 -8.914 12.934 1.00 94.38 104 ARG A C 1
ATOM 797 O O . ARG A 1 104 ? -0.808 -9.409 12.174 1.00 94.38 104 ARG A O 1
ATOM 804 N N . THR A 1 105 ? -0.221 -8.691 14.223 1.00 95.88 105 THR A N 1
ATOM 805 C CA . THR A 1 105 ? -1.514 -8.932 14.875 1.00 95.88 105 THR A CA 1
ATOM 806 C C . THR A 1 105 ? -2.475 -7.759 14.681 1.00 95.88 105 THR A C 1
ATOM 808 O O . THR A 1 105 ? -3.675 -7.912 14.884 1.00 95.88 105 THR A O 1
ATOM 811 N N . GLY A 1 106 ? -1.964 -6.596 14.258 1.00 96.00 106 GLY A N 1
ATOM 812 C CA . GLY A 1 106 ? -2.725 -5.360 14.127 1.00 96.00 106 GLY A CA 1
ATOM 813 C C . GLY A 1 106 ? -3.204 -4.808 15.469 1.00 96.00 106 GLY A C 1
ATOM 814 O O . GLY A 1 106 ? -4.158 -4.030 15.486 1.00 96.00 106 GLY A O 1
ATOM 815 N N . ALA A 1 107 ? -2.588 -5.214 16.582 1.00 96.12 107 ALA A N 1
ATOM 816 C CA . ALA A 1 107 ? -2.987 -4.803 17.921 1.00 96.12 107 ALA A CA 1
ATOM 817 C C . ALA A 1 107 ? -2.752 -3.305 18.148 1.00 96.12 107 ALA A C 1
ATOM 819 O O . ALA A 1 107 ? -3.641 -2.648 18.700 1.00 96.12 107 ALA A O 1
ATOM 820 N N . SER A 1 108 ? -1.619 -2.761 17.680 1.00 95.00 108 SER A N 1
ATOM 821 C CA . SER A 1 108 ? -1.337 -1.320 17.755 1.00 95.00 108 SER A CA 1
ATOM 822 C C . SER A 1 108 ? -2.380 -0.522 16.971 1.00 95.00 108 SER A C 1
ATOM 824 O O . SER A 1 108 ? -3.045 0.353 17.518 1.00 95.00 108 SER A O 1
ATOM 826 N N . LEU A 1 109 ? -2.651 -0.931 15.729 1.00 96.44 109 LEU A N 1
ATOM 827 C CA . LEU A 1 109 ? -3.685 -0.336 14.882 1.00 96.44 109 LEU A CA 1
ATOM 828 C C . LEU A 1 109 ? -5.086 -0.414 15.514 1.00 96.44 109 LEU A C 1
ATOM 830 O O . LEU A 1 109 ? -5.834 0.563 15.489 1.00 96.44 109 LEU A O 1
ATOM 834 N N . ALA A 1 110 ? -5.457 -1.560 16.091 1.00 97.50 110 ALA A N 1
ATOM 835 C CA . ALA A 1 110 ? -6.738 -1.722 16.771 1.00 97.50 110 ALA A CA 1
ATOM 836 C C . ALA A 1 110 ? -6.857 -0.774 17.975 1.00 97.50 110 ALA A C 1
ATOM 838 O O . ALA A 1 110 ? -7.923 -0.200 18.205 1.00 97.50 110 ALA A O 1
ATOM 839 N N . ALA A 1 111 ? -5.769 -0.588 18.731 1.00 96.69 111 ALA A N 1
ATOM 840 C CA . ALA A 1 111 ? -5.712 0.362 19.836 1.00 96.69 111 ALA A CA 1
ATOM 841 C C . ALA A 1 111 ? -5.896 1.803 19.346 1.00 96.69 111 ALA A C 1
ATOM 843 O O . ALA A 1 111 ? -6.769 2.493 19.869 1.00 96.69 111 ALA A O 1
ATOM 844 N N . THR A 1 112 ? -5.190 2.207 18.287 1.00 95.81 112 THR A N 1
ATOM 845 C CA . THR A 1 112 ? -5.342 3.530 17.664 1.00 95.81 112 THR A CA 1
ATOM 846 C C . THR A 1 112 ? -6.780 3.784 17.201 1.00 95.81 112 THR A C 1
ATOM 848 O O . THR A 1 112 ? -7.346 4.839 17.473 1.00 95.81 112 THR A O 1
ATOM 851 N N . ILE A 1 113 ? -7.429 2.809 16.553 1.00 95.94 113 ILE A N 1
ATOM 852 C CA . ILE A 1 113 ? -8.828 2.956 16.111 1.00 95.94 113 ILE A CA 1
ATOM 853 C C . ILE A 1 113 ? -9.772 3.099 17.315 1.00 95.94 113 ILE A C 1
ATOM 855 O O . ILE A 1 113 ? -10.712 3.894 17.273 1.00 95.94 113 ILE A O 1
ATOM 859 N N . ARG A 1 114 ? -9.552 2.344 18.400 1.00 96.69 114 ARG A N 1
ATOM 860 C CA . ARG A 1 114 ? -10.348 2.485 19.631 1.00 96.69 114 ARG A CA 1
ATOM 861 C C . ARG A 1 114 ? -10.168 3.862 20.262 1.00 96.69 114 ARG A C 1
ATOM 863 O O . ARG A 1 114 ? -11.169 4.464 20.637 1.00 96.69 114 ARG A O 1
ATOM 870 N N . GLU A 1 115 ? -8.938 4.360 20.325 1.00 94.81 115 GLU A N 1
ATOM 871 C CA . GLU A 1 115 ? -8.619 5.687 20.854 1.00 94.81 115 GLU A CA 1
ATOM 872 C C . GLU A 1 115 ? -9.326 6.792 20.063 1.00 94.81 115 GLU A C 1
ATOM 874 O O . GLU A 1 115 ? -10.019 7.612 20.656 1.00 94.81 115 GLU A O 1
ATOM 879 N N . VAL A 1 116 ? -9.256 6.759 18.728 1.00 93.06 116 VAL A N 1
ATOM 880 C CA . VAL A 1 116 ? -9.965 7.709 17.851 1.00 93.06 116 VAL A CA 1
ATOM 881 C C . VAL A 1 116 ? -11.471 7.694 18.110 1.00 93.06 116 VAL A C 1
ATOM 883 O O . VAL A 1 116 ? -12.099 8.744 18.264 1.00 93.06 116 VAL A O 1
ATOM 886 N N . VAL A 1 117 ? -12.069 6.501 18.174 1.00 93.81 117 VAL A N 1
ATOM 887 C CA . VAL A 1 117 ? -13.510 6.365 18.416 1.00 93.81 117 VAL A CA 1
ATOM 888 C C . VAL A 1 117 ? -13.870 6.886 19.807 1.00 93.81 117 VAL A C 1
ATOM 890 O O . VAL A 1 117 ? -14.874 7.577 19.951 1.00 93.81 117 VAL A O 1
ATOM 893 N N . GLN A 1 118 ? -13.057 6.609 20.825 1.00 94.38 118 GLN A N 1
ATOM 894 C CA . GLN A 1 118 ? -13.285 7.093 22.185 1.00 94.38 118 GLN A CA 1
ATOM 895 C C . GLN A 1 118 ? -13.139 8.619 22.285 1.00 94.38 118 GLN A C 1
ATOM 897 O O . GLN A 1 118 ? -13.984 9.272 22.899 1.00 94.38 118 GLN A O 1
ATOM 902 N N . ALA A 1 119 ? -12.120 9.194 21.643 1.00 92.06 119 ALA A N 1
ATOM 903 C CA . ALA A 1 119 ? -11.855 10.631 21.627 1.00 92.06 119 ALA A CA 1
ATOM 904 C C . ALA A 1 119 ? -12.966 11.436 20.935 1.00 92.06 119 ALA A C 1
ATOM 906 O O . ALA A 1 119 ? -13.175 12.603 21.258 1.00 92.06 119 ALA A O 1
ATOM 907 N N . SER A 1 120 ? -13.718 10.813 20.023 1.00 91.19 120 SER A N 1
ATOM 908 C CA . SER A 1 120 ? -14.853 11.457 19.353 1.00 91.1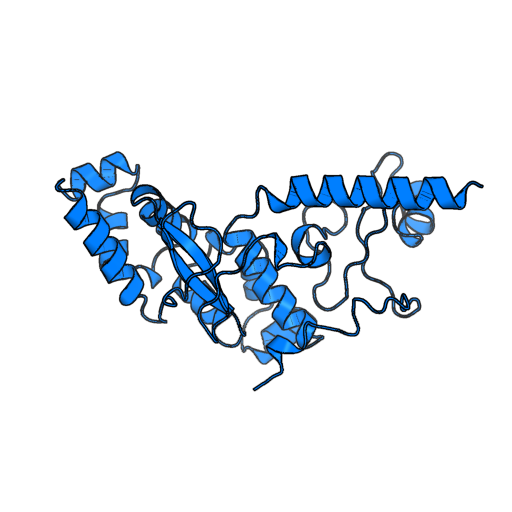9 120 SER A CA 1
ATOM 909 C C . SER A 1 120 ? -16.014 11.814 20.294 1.00 91.19 120 SER A C 1
ATOM 911 O O . SER A 1 120 ? -16.850 12.645 19.942 1.00 91.19 120 SER A O 1
ATOM 913 N N . GLY A 1 121 ? -16.110 11.170 21.466 1.00 94.38 121 GLY A N 1
ATOM 914 C CA . GLY A 1 121 ? -17.188 11.384 22.437 1.00 94.38 121 GLY A CA 1
ATOM 915 C C . GLY A 1 121 ? -18.586 10.948 21.971 1.00 94.38 121 GLY A C 1
ATOM 916 O O . GLY A 1 121 ? -19.554 11.111 22.714 1.00 94.38 121 GLY A O 1
ATOM 917 N N . VAL A 1 122 ? -18.724 10.386 20.765 1.00 94.19 122 VAL A N 1
ATOM 918 C CA . VAL A 1 122 ? -20.006 9.926 20.216 1.00 94.19 122 VAL A CA 1
ATOM 919 C C . VAL A 1 122 ? -20.187 8.417 20.374 1.00 94.19 122 VAL A C 1
ATOM 921 O O . VAL A 1 122 ? -19.238 7.652 20.537 1.00 94.19 122 VAL A O 1
ATOM 924 N N . SER A 1 123 ? -21.438 7.952 20.303 1.00 95.38 123 SER A N 1
ATOM 925 C CA . SER A 1 123 ? -21.708 6.511 20.299 1.00 95.38 123 SER A CA 1
ATOM 926 C C . SER A 1 123 ? -21.075 5.832 19.076 1.00 95.38 123 SER A C 1
ATOM 928 O O . SER A 1 123 ? -21.059 6.397 17.985 1.00 95.38 123 SER A O 1
ATOM 930 N N . MET A 1 124 ? -20.653 4.571 19.216 1.00 94.69 124 MET A N 1
ATOM 931 C CA . MET A 1 124 ? -20.087 3.784 18.107 1.00 94.69 124 MET A CA 1
ATOM 932 C C . MET A 1 124 ? -21.015 3.715 16.882 1.00 94.69 124 MET A C 1
ATOM 934 O O . MET A 1 124 ? -20.545 3.630 15.751 1.00 94.69 124 MET A O 1
ATOM 938 N N . ARG A 1 125 ? -22.340 3.743 17.092 1.00 95.88 125 ARG A N 1
ATOM 939 C CA . ARG A 1 125 ? -23.318 3.795 15.999 1.00 95.88 125 ARG A CA 1
ATOM 940 C C . ARG A 1 125 ? -23.220 5.119 15.241 1.00 95.88 125 ARG A C 1
ATOM 942 O O . ARG A 1 125 ? -23.085 5.083 14.026 1.00 95.88 125 ARG A O 1
ATOM 949 N N . LEU A 1 126 ? -23.265 6.241 15.959 1.00 94.81 126 LEU A N 1
ATOM 950 C CA 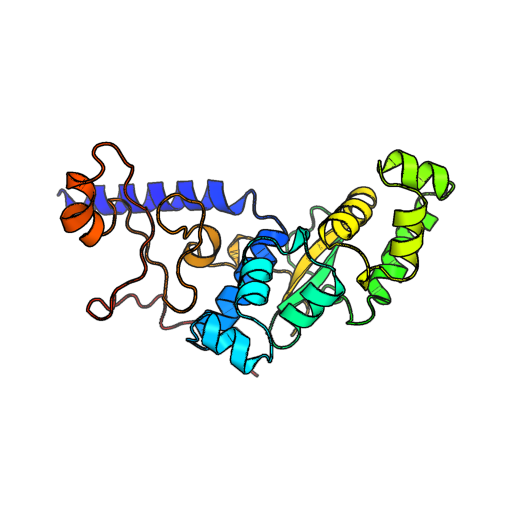. LEU A 1 126 ? -23.202 7.574 15.358 1.00 94.81 126 LEU A CA 1
ATOM 951 C C . LEU A 1 126 ? -21.852 7.806 14.669 1.00 94.81 126 LEU A C 1
ATOM 953 O O . LEU A 1 126 ? -21.819 8.337 13.568 1.00 94.81 126 LEU A O 1
ATOM 957 N N . PHE A 1 127 ? -20.759 7.326 15.272 1.00 92.75 127 PHE A N 1
ATOM 958 C CA . PHE A 1 127 ? -19.432 7.364 14.660 1.00 92.75 127 PHE A CA 1
ATOM 959 C C . PHE A 1 127 ? -19.3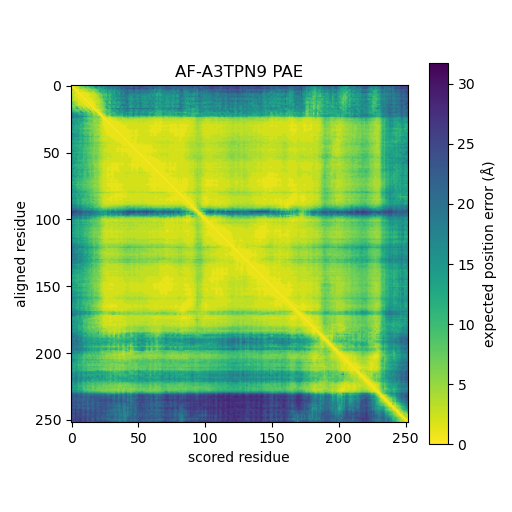85 6.548 13.359 1.00 92.75 127 PHE A C 1
ATOM 961 O O . PHE A 1 127 ? -18.911 7.025 12.336 1.00 92.75 127 PHE A O 1
ATOM 968 N N . ALA A 1 128 ? -19.920 5.322 13.355 1.00 92.94 128 ALA A N 1
ATOM 969 C CA . ALA A 1 128 ? -19.992 4.507 12.141 1.00 92.94 128 ALA A CA 1
ATOM 970 C C . ALA A 1 128 ? -20.842 5.172 11.038 1.00 92.94 128 ALA A C 1
ATOM 972 O O . ALA A 1 128 ? -20.428 5.203 9.880 1.00 92.94 128 ALA A O 1
ATOM 973 N N . GLU A 1 129 ? -21.989 5.755 11.407 1.00 93.38 129 GLU A N 1
ATOM 974 C CA . GLU A 1 129 ? -22.866 6.505 10.498 1.00 93.38 129 GLU A CA 1
ATOM 975 C C . GLU A 1 129 ? -22.156 7.734 9.908 1.00 93.38 129 GLU A C 1
ATOM 977 O O . GLU A 1 129 ? -22.203 7.920 8.693 1.00 93.38 129 GLU A O 1
ATOM 982 N N . SER A 1 130 ? -21.419 8.515 10.711 1.00 90.12 130 SER A N 1
ATOM 983 C CA . SER A 1 130 ? -20.664 9.676 10.211 1.00 90.12 130 SER A CA 1
ATOM 984 C C . SER A 1 130 ? -19.536 9.302 9.248 1.00 90.12 130 SER A C 1
ATOM 986 O O . SER A 1 130 ? -19.129 10.119 8.430 1.00 90.12 130 SER A O 1
ATOM 988 N N . MET A 1 131 ? -19.040 8.065 9.329 1.00 86.81 131 MET A N 1
ATOM 989 C CA . MET A 1 131 ? -18.017 7.525 8.429 1.00 86.81 131 MET A CA 1
ATOM 990 C C . MET A 1 131 ? -18.584 6.868 7.168 1.00 86.81 131 MET A C 1
ATOM 992 O O . MET A 1 131 ? -17.818 6.448 6.304 1.00 86.81 131 MET A O 1
ATOM 996 N N . GLY A 1 132 ? -19.905 6.688 7.078 1.00 89.50 132 GLY A N 1
ATOM 997 C CA . GLY A 1 132 ? -20.515 5.904 6.006 1.00 89.50 132 GLY A CA 1
ATOM 998 C C . GLY A 1 132 ? -20.117 4.421 6.024 1.00 89.50 132 GLY A C 1
ATOM 999 O O . GLY A 1 132 ? -20.209 3.752 4.995 1.00 89.50 132 GLY A O 1
ATOM 1000 N N . VAL A 1 133 ? -19.677 3.883 7.171 1.00 90.19 133 VAL A N 1
ATOM 1001 C CA . VAL A 1 133 ? -19.331 2.459 7.312 1.00 90.19 133 VAL A CA 1
ATOM 1002 C C . VAL A 1 133 ? -20.344 1.734 8.201 1.00 90.19 133 VAL A C 1
ATOM 1004 O O . VAL A 1 133 ? -20.823 2.290 9.189 1.00 90.19 133 VAL A O 1
ATOM 1007 N N . PRO A 1 134 ? -20.669 0.458 7.928 1.00 94.06 134 PRO A N 1
ATOM 1008 C CA . PRO A 1 134 ? -21.528 -0.310 8.821 1.00 94.06 134 PRO A CA 1
ATOM 1009 C C . PRO A 1 134 ? -20.928 -0.426 10.231 1.00 94.06 134 PRO A C 1
ATOM 1011 O O . PRO A 1 134 ? -19.740 -0.715 10.386 1.00 94.06 134 PRO A O 1
ATOM 1014 N N . ARG A 1 135 ? -21.761 -0.323 11.276 1.00 96.19 135 ARG A N 1
ATOM 1015 C CA . ARG A 1 135 ? -21.344 -0.497 12.686 1.00 96.19 135 ARG A CA 1
ATOM 1016 C C . ARG A 1 135 ? -20.549 -1.787 12.922 1.00 96.19 135 ARG A C 1
ATOM 1018 O O . ARG A 1 135 ? -19.590 -1.792 13.687 1.00 96.19 135 ARG A O 1
ATOM 1025 N N . MET 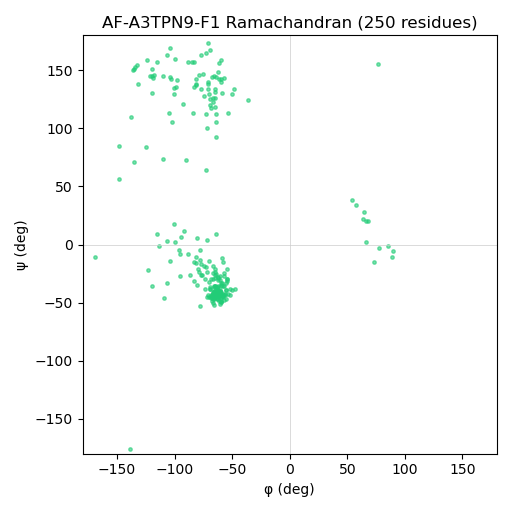A 1 136 ? -20.941 -2.879 12.265 1.00 96.62 136 MET A N 1
ATOM 1026 C CA . MET A 1 136 ? -20.244 -4.166 12.367 1.00 96.62 136 MET A CA 1
ATOM 1027 C C . MET A 1 136 ? -18.816 -4.097 11.803 1.00 96.62 136 MET A C 1
ATOM 1029 O O . MET A 1 136 ? -17.907 -4.717 12.347 1.00 96.62 136 MET A O 1
ATOM 1033 N N . THR A 1 137 ? -18.603 -3.319 10.741 1.00 95.56 137 THR A N 1
ATOM 1034 C CA . THR A 1 137 ? -17.281 -3.097 10.145 1.00 95.56 137 THR A CA 1
ATOM 1035 C C . THR A 1 137 ? -16.373 -2.336 11.102 1.00 95.56 137 THR A C 1
ATOM 1037 O O . THR A 1 137 ? -15.250 -2.772 11.337 1.00 95.56 137 THR A O 1
ATOM 1040 N N . LEU A 1 138 ? -16.875 -1.259 11.716 1.00 96.38 138 LEU A N 1
ATOM 1041 C CA . LEU A 1 138 ? -16.132 -0.513 12.734 1.00 96.38 138 LEU A CA 1
ATOM 1042 C C . LEU A 1 138 ? -15.800 -1.385 13.951 1.00 96.38 138 LEU A C 1
ATOM 1044 O O . LEU A 1 138 ? -14.665 -1.395 14.417 1.00 96.38 138 LEU A O 1
ATOM 1048 N N . SER A 1 139 ? -16.770 -2.167 14.431 1.00 97.31 139 SER A N 1
ATOM 1049 C CA . SER A 1 139 ? -16.554 -3.095 15.543 1.00 97.31 139 SER A CA 1
ATOM 1050 C C . SER A 1 139 ? -15.467 -4.124 15.220 1.00 97.31 139 SER A C 1
ATOM 1052 O O . SER A 1 139 ? -14.617 -4.398 16.061 1.00 97.31 139 SER A O 1
ATOM 1054 N N . ARG A 1 140 ? -15.430 -4.659 13.994 1.00 97.31 140 ARG A N 1
ATOM 1055 C CA . ARG A 1 140 ? -14.332 -5.532 13.555 1.00 97.31 140 ARG A CA 1
ATOM 1056 C C . ARG A 1 140 ? -13.002 -4.790 13.494 1.00 97.31 140 ARG A C 1
ATOM 1058 O O . ARG A 1 140 ? -12.021 -5.326 13.983 1.00 97.31 140 ARG A O 1
ATOM 1065 N N . ALA A 1 141 ? -12.974 -3.562 12.981 1.00 96.69 141 ALA A N 1
ATOM 1066 C CA . ALA A 1 141 ? -11.750 -2.762 12.901 1.00 96.69 141 ALA A CA 1
ATOM 1067 C C . ALA A 1 141 ? -11.127 -2.502 14.285 1.00 96.69 141 ALA A C 1
ATOM 1069 O O . ALA A 1 141 ? -9.910 -2.510 14.426 1.00 96.69 141 ALA A O 1
ATOM 1070 N N . GLN A 1 142 ? -11.962 -2.335 15.315 1.00 97.31 142 GLN A N 1
ATOM 1071 C CA . GLN A 1 142 ? -11.527 -2.176 16.704 1.00 97.31 142 GLN A CA 1
ATOM 1072 C C . GLN A 1 142 ? -11.041 -3.465 17.372 1.00 97.31 142 GLN A C 1
ATOM 1074 O O . GLN A 1 142 ? -10.400 -3.369 18.412 1.00 97.31 142 GLN A O 1
ATOM 1079 N N . ASN A 1 143 ? -11.372 -4.649 16.854 1.00 97.88 143 ASN A N 1
ATOM 1080 C CA . ASN A 1 143 ? -11.035 -5.929 17.492 1.00 97.88 143 ASN A CA 1
ATOM 1081 C C . ASN A 1 143 ? -9.954 -6.693 16.721 1.00 97.88 143 ASN A C 1
ATOM 1083 O O . ASN A 1 143 ? -9.007 -7.185 17.321 1.00 97.88 143 ASN A O 1
ATOM 1087 N N . ASP A 1 144 ? -10.099 -6.771 15.401 1.00 97.94 144 ASP A N 1
ATOM 1088 C CA . ASP A 1 144 ? -9.175 -7.423 14.480 1.00 97.94 144 ASP A CA 1
ATOM 1089 C C . ASP A 1 144 ? -9.200 -6.690 13.122 1.00 97.94 144 ASP A C 1
ATOM 1091 O O . ASP A 1 144 ? -9.929 -7.073 12.194 1.00 97.94 144 ASP A O 1
ATOM 1095 N N . PRO A 1 145 ? -8.416 -5.607 12.974 1.00 97.50 145 PRO A N 1
ATOM 1096 C CA . PRO A 1 145 ? -8.313 -4.899 11.705 1.00 97.50 145 PRO A CA 1
ATOM 1097 C C . PRO A 1 145 ? -7.634 -5.749 10.620 1.00 97.50 145 PRO A C 1
ATOM 1099 O O . PRO A 1 145 ? -7.812 -5.473 9.432 1.00 97.50 145 PRO A O 1
ATOM 1102 N N . THR A 1 146 ? -6.895 -6.806 10.980 1.00 98.00 146 THR A N 1
ATOM 1103 C CA . THR A 1 146 ? -6.144 -7.630 10.019 1.00 98.00 146 THR A CA 1
ATOM 1104 C C . THR A 1 146 ? -7.050 -8.504 9.147 1.00 98.00 146 THR A C 1
ATOM 1106 O O . THR A 1 146 ? -6.683 -8.850 8.015 1.00 98.00 146 THR A O 1
ATOM 1109 N N . ALA A 1 147 ? -8.257 -8.813 9.632 1.00 97.62 147 ALA A N 1
ATOM 1110 C CA . ALA A 1 147 ? -9.292 -9.530 8.891 1.00 97.62 147 ALA A CA 1
ATOM 1111 C C . ALA A 1 147 ? -10.031 -8.659 7.858 1.00 97.62 147 ALA A C 1
ATOM 1113 O O . ALA A 1 147 ? -10.702 -9.193 6.965 1.00 97.62 147 ALA A O 1
ATOM 1114 N N . LEU A 1 148 ? -9.927 -7.331 7.960 1.00 97.56 148 LEU A N 1
ATOM 1115 C CA . LEU A 1 148 ? -10.577 -6.395 7.047 1.00 97.56 148 LEU A CA 1
ATOM 1116 C C . LEU A 1 148 ? -9.743 -6.156 5.787 1.00 97.56 148 LEU A C 1
ATOM 1118 O O . LEU A 1 148 ? -8.528 -6.350 5.766 1.00 97.56 148 LEU A O 1
ATOM 1122 N N . LYS A 1 149 ? -10.414 -5.720 4.714 1.00 97.56 149 LYS A N 1
ATOM 1123 C CA . LYS A 1 149 ? -9.729 -5.212 3.521 1.00 97.56 149 LYS A CA 1
ATOM 1124 C C . LYS A 1 149 ? -8.950 -3.946 3.867 1.00 97.56 149 LYS A C 1
ATOM 1126 O O . LYS A 1 149 ? -9.444 -3.118 4.632 1.00 97.56 149 LYS A O 1
ATOM 1131 N N . LEU A 1 150 ? -7.790 -3.763 3.244 1.00 97.25 150 LEU A N 1
ATOM 1132 C CA . LEU A 1 150 ? -6.965 -2.574 3.429 1.00 97.25 150 LEU A CA 1
ATOM 1133 C C . LEU A 1 150 ? -7.744 -1.281 3.120 1.00 97.25 150 LEU A C 1
ATOM 1135 O O . LEU A 1 150 ? -7.694 -0.340 3.905 1.00 97.25 150 LEU A O 1
ATOM 1139 N N . SER A 1 151 ? -8.530 -1.256 2.040 1.00 95.44 151 SER A N 1
ATOM 1140 C CA . SER A 1 151 ? -9.404 -0.120 1.688 1.00 95.44 151 SER A CA 1
ATOM 1141 C C . SER A 1 151 ? -10.381 0.267 2.805 1.00 95.44 151 SER A C 1
ATOM 1143 O O . SER A 1 151 ? -10.592 1.447 3.072 1.00 95.44 151 SER A O 1
ATOM 1145 N N . VAL A 1 152 ? -10.940 -0.723 3.503 1.00 94.38 152 VAL A N 1
ATOM 1146 C CA . VAL A 1 152 ? -11.863 -0.503 4.623 1.00 94.38 152 VAL A CA 1
ATOM 1147 C C . VAL A 1 152 ? -11.124 0.050 5.839 1.00 94.38 152 VAL A C 1
ATOM 1149 O O . VAL A 1 152 ? -11.609 0.987 6.467 1.00 94.38 152 VAL A O 1
ATOM 1152 N N . VAL A 1 153 ? -9.946 -0.494 6.159 1.00 96.00 153 VAL A N 1
ATOM 1153 C CA . VAL A 1 153 ? -9.097 0.018 7.248 1.00 96.00 153 VAL A CA 1
ATOM 1154 C C . VAL A 1 153 ? -8.731 1.481 6.995 1.00 96.00 153 VAL A C 1
ATOM 1156 O O . VAL A 1 153 ? -8.876 2.309 7.888 1.00 96.00 153 VAL A O 1
ATOM 1159 N N . ARG A 1 154 ? -8.331 1.818 5.765 1.00 94.69 154 ARG A N 1
ATOM 1160 C CA . ARG A 1 154 ? -8.027 3.197 5.363 1.00 94.69 154 ARG A CA 1
ATOM 1161 C C . ARG A 1 154 ? -9.222 4.131 5.517 1.00 94.69 154 ARG A C 1
ATOM 1163 O O . ARG A 1 154 ? -9.047 5.226 6.027 1.00 94.69 154 ARG A O 1
ATOM 1170 N N . ALA A 1 155 ? -10.421 3.704 5.119 1.00 91.06 155 ALA A N 1
ATOM 1171 C CA . ALA A 1 155 ? -11.627 4.516 5.280 1.00 91.06 155 ALA A CA 1
ATOM 1172 C C . ALA A 1 155 ? -11.928 4.819 6.761 1.00 91.06 155 ALA A C 1
ATOM 1174 O O . ALA A 1 155 ? -12.273 5.948 7.100 1.00 91.06 155 ALA A O 1
ATOM 1175 N N . VAL A 1 156 ? -11.745 3.831 7.647 1.00 92.12 156 VAL A N 1
ATOM 1176 C CA . VAL A 1 156 ? -11.907 4.016 9.100 1.00 92.12 156 VAL A CA 1
ATOM 1177 C C . VAL A 1 156 ? -10.852 4.973 9.663 1.00 92.12 156 VAL A C 1
ATOM 1179 O O . VAL A 1 156 ? -11.187 5.837 10.466 1.00 92.12 156 VAL A O 1
ATOM 1182 N N . LEU A 1 157 ? -9.591 4.849 9.237 1.00 93.44 157 LEU A N 1
ATOM 1183 C CA . LEU A 1 157 ? -8.516 5.749 9.664 1.00 93.44 157 LEU A CA 1
ATOM 1184 C C . LEU A 1 157 ? -8.738 7.186 9.172 1.00 93.44 157 LEU A C 1
ATOM 1186 O O . LEU A 1 157 ? -8.645 8.114 9.972 1.00 93.44 157 LEU A O 1
ATOM 1190 N N . ALA A 1 158 ? -9.116 7.367 7.904 1.00 91.38 158 ALA A N 1
ATOM 1191 C CA . ALA A 1 158 ? -9.323 8.683 7.296 1.00 91.38 158 ALA A CA 1
ATOM 1192 C C . ALA A 1 158 ? -10.402 9.497 8.024 1.00 91.38 158 ALA A C 1
ATOM 1194 O O . ALA A 1 158 ? -10.277 10.705 8.213 1.00 91.38 158 ALA A O 1
ATOM 1195 N N . ALA A 1 159 ? -11.448 8.838 8.520 1.00 87.06 159 ALA A N 1
ATOM 1196 C CA . ALA A 1 159 ? -12.449 9.492 9.353 1.00 87.06 159 ALA A CA 1
ATOM 1197 C C . ALA A 1 159 ? -11.911 9.998 10.700 1.00 87.06 159 ALA A C 1
ATOM 1199 O O . ALA A 1 159 ? -12.407 10.985 11.241 1.00 87.06 159 ALA A O 1
ATOM 1200 N N . GLY A 1 160 ? -10.887 9.330 11.229 1.00 88.81 160 GLY A N 1
ATOM 1201 C CA . GLY A 1 160 ? -10.115 9.766 12.386 1.00 88.81 160 GLY A CA 1
ATOM 1202 C C . GLY A 1 160 ? -9.046 10.809 12.071 1.00 88.81 160 GLY A C 1
ATOM 1203 O O . GLY A 1 160 ? -8.269 11.132 12.964 1.00 88.81 160 GLY A O 1
ATOM 1204 N N . ARG A 1 161 ? -8.978 11.313 10.828 1.00 92.44 161 ARG A N 1
ATOM 1205 C CA . ARG A 1 161 ? -7.861 12.121 10.311 1.00 92.44 161 ARG A CA 1
ATOM 1206 C C . ARG A 1 161 ? -6.512 11.420 10.472 1.00 92.44 161 ARG A C 1
ATOM 1208 O O . ARG A 1 161 ? -5.516 12.045 10.839 1.00 92.44 161 ARG A O 1
ATOM 1215 N N . LEU A 1 162 ? -6.507 10.110 10.257 1.00 93.50 162 LEU A N 1
ATOM 1216 C CA . LEU A 1 162 ? -5.317 9.278 10.245 1.00 93.50 162 LEU A CA 1
ATOM 1217 C C . LEU A 1 162 ? -5.146 8.646 8.864 1.00 93.50 162 LEU A C 1
ATOM 1219 O O . LEU A 1 162 ? -6.104 8.213 8.221 1.00 93.50 162 LEU A O 1
ATOM 1223 N N . SER A 1 163 ? -3.895 8.479 8.469 1.00 93.56 163 SER A N 1
ATOM 1224 C CA . SER A 1 163 ? -3.488 7.835 7.234 1.00 93.56 163 SER A CA 1
ATOM 1225 C C . SER A 1 163 ? -2.653 6.604 7.530 1.00 93.56 163 SER A C 1
ATOM 1227 O O . SER A 1 163 ? -1.828 6.577 8.444 1.00 93.56 163 SER A O 1
ATOM 1229 N N . LEU A 1 164 ? -2.848 5.577 6.706 1.00 94.69 164 LEU A N 1
ATOM 1230 C CA . LEU A 1 164 ? -1.945 4.438 6.651 1.00 94.69 164 LEU A CA 1
ATOM 1231 C C . LEU A 1 164 ? -0.901 4.696 5.567 1.00 94.69 164 LEU A C 1
ATOM 1233 O O . LEU A 1 164 ? -1.251 4.870 4.401 1.00 94.69 164 LEU A O 1
ATOM 1237 N N . VAL A 1 165 ? 0.369 4.707 5.949 1.00 94.56 165 VAL A N 1
ATOM 1238 C CA . VAL A 1 165 ? 1.495 5.054 5.076 1.00 94.56 165 VAL A CA 1
ATOM 1239 C C . VAL A 1 165 ? 2.517 3.926 5.033 1.00 94.56 165 VAL A C 1
ATOM 1241 O O . VAL A 1 165 ? 2.565 3.079 5.926 1.00 94.56 165 VAL A O 1
ATOM 1244 N N . VAL A 1 166 ? 3.340 3.905 3.986 1.00 95.06 166 VAL A N 1
ATOM 1245 C CA . VAL A 1 166 ? 4.501 3.012 3.926 1.00 95.06 166 VAL A CA 1
ATOM 1246 C C . VAL A 1 166 ? 5.645 3.645 4.707 1.00 95.06 166 VAL A C 1
ATOM 1248 O O . VAL A 1 166 ? 5.876 4.846 4.610 1.00 95.06 166 VAL A O 1
ATOM 1251 N N . SER A 1 167 ? 6.366 2.837 5.474 1.00 94.62 167 SER A N 1
ATOM 1252 C CA . SER A 1 167 ? 7.505 3.278 6.277 1.00 94.62 167 SER A CA 1
ATOM 1253 C C . SER A 1 167 ? 8.669 2.292 6.162 1.00 94.62 167 SER A C 1
ATOM 1255 O O . SER A 1 167 ? 8.452 1.099 5.929 1.00 94.62 167 SER A O 1
ATOM 1257 N N . VAL A 1 168 ? 9.905 2.773 6.292 1.00 93.94 168 VAL A N 1
ATOM 1258 C CA . VAL A 1 168 ? 11.101 1.925 6.391 1.00 93.94 168 VAL A CA 1
ATOM 1259 C C . VAL A 1 168 ? 11.087 1.207 7.739 1.00 93.94 168 VAL A C 1
ATOM 1261 O O . VAL A 1 168 ? 10.914 1.831 8.785 1.00 93.94 168 VAL A O 1
ATOM 1264 N N . ARG A 1 169 ? 11.277 -0.119 7.729 1.00 92.50 169 ARG A N 1
ATOM 1265 C CA . ARG A 1 169 ? 11.254 -0.933 8.954 1.00 92.50 169 ARG A CA 1
ATOM 1266 C C . ARG A 1 169 ? 12.332 -0.521 9.946 1.00 92.50 169 ARG A C 1
ATOM 1268 O O . ARG A 1 169 ? 12.079 -0.511 11.145 1.00 92.50 169 ARG A O 1
ATOM 1275 N N . ASP A 1 170 ? 13.518 -0.208 9.437 1.00 87.94 170 ASP A N 1
ATOM 1276 C CA . ASP A 1 170 ? 14.600 0.336 10.244 1.00 87.94 170 ASP A CA 1
ATOM 1277 C C . ASP A 1 170 ? 14.419 1.855 10.376 1.00 87.94 170 ASP A C 1
ATOM 1279 O O . ASP A 1 170 ? 14.463 2.590 9.391 1.00 87.94 170 ASP A O 1
ATOM 1283 N N . GLY A 1 171 ? 14.143 2.324 11.592 1.00 84.12 171 GLY A N 1
ATOM 1284 C CA . GLY A 1 171 ? 13.984 3.747 11.909 1.00 84.12 171 GLY A CA 1
ATOM 1285 C C . GLY A 1 171 ? 12.572 4.323 11.763 1.00 84.12 171 GLY A C 1
ATOM 1286 O O . GLY A 1 171 ? 12.339 5.436 12.229 1.00 84.12 171 GLY A O 1
ATOM 1287 N N . GLY A 1 172 ? 11.615 3.598 11.171 1.00 86.69 172 GLY A N 1
ATOM 1288 C CA . GLY A 1 172 ? 10.216 4.039 11.099 1.00 86.69 172 GLY A CA 1
ATOM 1289 C C . GLY A 1 172 ? 9.991 5.260 10.202 1.00 86.69 172 GLY A C 1
ATOM 1290 O O . GLY A 1 172 ? 8.968 5.937 10.334 1.00 86.69 172 GLY A O 1
ATOM 1291 N N . MET A 1 173 ? 10.922 5.545 9.288 1.00 91.00 173 MET A N 1
ATOM 1292 C CA . MET A 1 173 ? 10.843 6.694 8.390 1.00 91.00 173 MET A CA 1
ATOM 1293 C C . MET A 1 173 ? 9.703 6.524 7.385 1.00 91.00 173 MET A C 1
ATOM 1295 O O . MET A 1 173 ? 9.717 5.607 6.565 1.00 91.00 173 MET A O 1
ATOM 1299 N N . VAL A 1 174 ? 8.721 7.423 7.445 1.00 92.06 174 VAL A N 1
ATOM 1300 C CA . VAL A 1 174 ? 7.594 7.455 6.506 1.00 92.06 174 VAL A CA 1
ATOM 1301 C C . VAL A 1 174 ? 8.093 7.781 5.102 1.00 92.06 174 VAL A C 1
ATOM 1303 O O . VAL A 1 174 ? 8.728 8.812 4.904 1.00 92.06 174 VAL A O 1
ATOM 1306 N N . MET A 1 175 ? 7.744 6.936 4.137 1.00 91.62 175 MET A N 1
ATOM 1307 C CA . MET A 1 175 ? 8.053 7.140 2.726 1.00 91.62 175 MET A CA 1
ATOM 1308 C C . MET A 1 175 ? 7.106 8.178 2.121 1.00 91.62 175 MET A C 1
ATOM 1310 O O . MET A 1 175 ? 5.890 8.105 2.312 1.00 91.62 175 MET A O 1
ATOM 1314 N N . GLN A 1 176 ? 7.658 9.114 1.365 1.00 89.06 176 GLN A N 1
ATOM 1315 C CA . GLN A 1 176 ? 6.946 10.125 0.594 1.00 89.06 176 GLN A CA 1
ATOM 1316 C C . GLN A 1 176 ? 6.986 9.808 -0.905 1.00 89.06 176 GLN A C 1
ATOM 1318 O O . GLN A 1 176 ? 7.824 9.019 -1.349 1.00 89.06 176 GLN A O 1
ATOM 1323 N N . PRO A 1 177 ? 6.110 10.431 -1.712 1.00 87.62 177 PRO A N 1
ATOM 1324 C CA . PRO A 1 177 ? 6.192 10.376 -3.168 1.00 87.62 177 PRO A CA 1
ATOM 1325 C C . PRO A 1 177 ? 7.590 10.648 -3.734 1.00 87.62 177 PRO A C 1
ATOM 1327 O O . PRO A 1 177 ? 8.009 9.988 -4.681 1.00 87.62 177 PRO A O 1
ATOM 1330 N N . GLU A 1 178 ? 8.333 11.581 -3.145 1.00 85.69 178 GLU A N 1
ATOM 1331 C CA . GLU A 1 178 ? 9.664 11.986 -3.605 1.00 85.69 178 GLU A CA 1
ATOM 1332 C C . GLU A 1 178 ? 10.749 10.941 -3.320 1.00 85.69 178 GLU A C 1
ATOM 1334 O O . GLU A 1 178 ? 11.787 10.947 -3.981 1.00 85.69 178 GLU A O 1
ATOM 1339 N N . ASP A 1 179 ? 10.503 10.018 -2.386 1.00 87.81 179 ASP A N 1
ATOM 1340 C CA . ASP A 1 179 ? 11.454 8.963 -2.030 1.00 87.81 179 ASP A CA 1
ATOM 1341 C C . ASP A 1 179 ? 11.468 7.812 -3.047 1.00 87.81 179 ASP A C 1
ATOM 1343 O O . ASP A 1 179 ? 12.359 6.954 -3.014 1.00 87.81 179 ASP A O 1
ATOM 1347 N N . TRP A 1 180 ? 10.477 7.759 -3.940 1.00 87.50 180 TRP A N 1
ATOM 1348 C CA . TRP A 1 180 ? 10.361 6.740 -4.979 1.00 87.50 180 TRP A CA 1
ATOM 1349 C C . TRP A 1 180 ? 10.891 7.252 -6.312 1.00 87.50 180 TRP A C 1
ATOM 1351 O O . TRP A 1 180 ? 10.660 8.396 -6.716 1.00 87.50 180 TRP A O 1
ATOM 1361 N N . ASP A 1 181 ? 11.558 6.369 -7.048 1.00 83.56 181 ASP A N 1
ATOM 1362 C CA . ASP A 1 181 ? 12.013 6.716 -8.384 1.00 83.56 181 ASP A CA 1
ATOM 1363 C C . ASP A 1 181 ? 10.809 6.900 -9.317 1.00 83.56 181 ASP A C 1
ATOM 1365 O O . ASP A 1 181 ? 9.827 6.156 -9.264 1.00 83.56 181 ASP A O 1
ATOM 1369 N N . LEU A 1 182 ? 10.895 7.846 -10.254 1.00 78.50 182 LEU A N 1
ATOM 1370 C CA . LEU A 1 182 ? 9.831 8.072 -11.243 1.00 78.50 182 LEU A CA 1
ATOM 1371 C C . LEU A 1 182 ? 9.479 6.804 -12.033 1.00 78.50 182 LEU A C 1
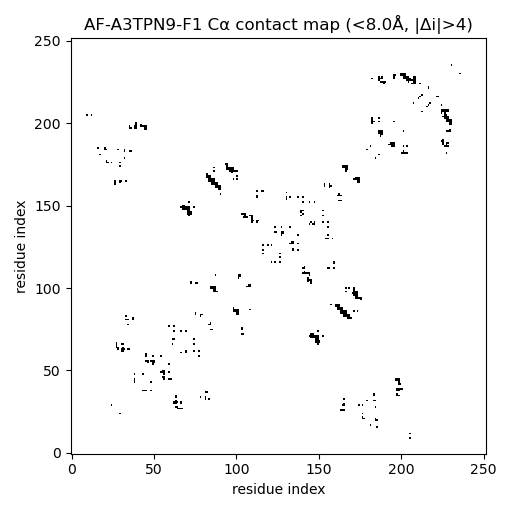ATOM 1373 O O . LEU A 1 182 ? 8.322 6.585 -12.374 1.00 78.50 182 LEU A O 1
ATOM 1377 N N . GLY A 1 183 ? 10.460 5.934 -12.288 1.00 75.31 183 GLY A N 1
ATOM 1378 C CA . GLY A 1 183 ? 10.218 4.633 -12.909 1.00 75.31 183 GLY A CA 1
ATOM 1379 C C . GLY A 1 183 ? 9.408 3.681 -12.022 1.00 75.31 183 GLY A C 1
ATOM 1380 O O . GLY A 1 183 ? 8.644 2.857 -12.517 1.00 75.31 183 GLY A O 1
ATOM 1381 N N . GLU A 1 184 ? 9.519 3.796 -10.703 1.00 80.69 184 GLU A N 1
ATOM 1382 C CA . GLU A 1 184 ? 8.681 3.054 -9.766 1.00 80.69 184 GLU A CA 1
ATOM 1383 C C . GLU A 1 184 ? 7.263 3.640 -9.763 1.00 80.69 184 GLU A C 1
ATOM 1385 O O . GLU A 1 184 ? 6.290 2.892 -9.789 1.00 80.69 184 GLU A O 1
ATOM 1390 N N . ILE A 1 185 ? 7.106 4.955 -9.849 1.00 81.62 185 ILE A N 1
ATOM 1391 C CA . ILE A 1 185 ? 5.791 5.605 -9.797 1.00 81.62 185 ILE A CA 1
ATOM 1392 C C . ILE A 1 185 ? 5.022 5.512 -11.120 1.00 81.62 185 ILE A C 1
ATOM 1394 O O . ILE A 1 185 ? 3.879 5.059 -11.134 1.00 81.62 185 ILE A O 1
ATOM 1398 N N . ALA A 1 186 ? 5.636 5.912 -12.228 1.00 74.50 186 ALA A N 1
ATOM 1399 C CA . ALA A 1 186 ? 4.942 6.223 -13.476 1.00 74.50 186 ALA A CA 1
ATOM 1400 C C . ALA A 1 186 ? 5.067 5.131 -14.547 1.00 74.50 186 ALA A C 1
ATOM 1402 O O . ALA A 1 186 ? 4.326 5.143 -15.529 1.00 74.50 186 ALA A O 1
ATOM 1403 N N . ALA A 1 187 ? 5.986 4.171 -14.394 1.00 72.94 187 ALA A N 1
ATOM 1404 C CA . ALA A 1 187 ? 6.263 3.232 -15.474 1.00 72.94 187 ALA A CA 1
ATOM 1405 C C . ALA A 1 187 ? 5.136 2.215 -15.697 1.00 72.94 187 ALA A C 1
ATOM 1407 O O . ALA A 1 187 ? 5.035 1.176 -15.027 1.00 72.94 187 ALA A O 1
ATOM 1408 N N . GLN A 1 188 ? 4.335 2.496 -16.717 1.00 71.75 188 GLN A N 1
ATOM 1409 C CA . GLN A 1 188 ? 3.314 1.613 -17.252 1.00 71.75 188 GLN A CA 1
ATOM 1410 C C . GLN A 1 188 ? 3.797 0.963 -18.557 1.00 71.75 188 GLN A C 1
ATOM 1412 O O . GLN A 1 188 ? 4.520 1.548 -19.359 1.00 71.75 188 GLN A O 1
ATOM 1417 N N . ALA A 1 189 ? 3.433 -0.299 -18.737 1.00 63.66 189 ALA A N 1
ATOM 1418 C CA . ALA A 1 189 ? 3.488 -1.030 -19.986 1.00 63.66 189 ALA A CA 1
ATOM 1419 C C . ALA A 1 189 ? 2.415 -0.510 -20.959 1.00 63.66 189 ALA A C 1
ATOM 1421 O O . ALA A 1 189 ? 1.556 0.303 -20.612 1.00 63.66 189 ALA A O 1
ATOM 1422 N N . ARG A 1 190 ? 2.465 -1.014 -22.195 1.00 61.50 190 ARG A N 1
ATOM 1423 C CA . ARG A 1 190 ? 1.529 -0.661 -23.270 1.00 61.50 190 ARG A CA 1
ATOM 1424 C C . ARG A 1 190 ? 0.066 -0.735 -22.801 1.00 61.50 190 ARG A C 1
ATOM 1426 O O . ARG A 1 190 ? -0.325 -1.718 -22.173 1.00 61.50 190 ARG A O 1
ATOM 1433 N N . GLY A 1 191 ? -0.714 0.294 -23.141 1.00 59.66 191 GLY A N 1
ATOM 1434 C CA . GLY A 1 191 ? -2.137 0.413 -22.801 1.00 59.66 191 GLY A CA 1
ATOM 1435 C C . GLY A 1 191 ? -2.418 1.006 -21.417 1.00 59.66 191 GLY A C 1
ATOM 1436 O O . GLY A 1 191 ? -3.577 1.137 -21.051 1.00 59.66 191 GLY A O 1
ATOM 1437 N N . GLY A 1 192 ? -1.390 1.343 -20.630 1.00 62.03 192 GLY A N 1
ATOM 1438 C CA . GLY A 1 192 ? -1.539 1.970 -19.308 1.00 62.03 192 GLY A CA 1
ATOM 1439 C C . GLY A 1 192 ? -2.038 1.031 -18.200 1.00 62.03 192 GLY A C 1
ATOM 1440 O O . GLY A 1 192 ? -1.884 1.310 -17.016 1.00 62.03 192 GLY A O 1
ATOM 1441 N N . GLU A 1 193 ? -2.577 -0.135 -18.559 1.00 60.72 193 GLU A N 1
ATOM 1442 C CA . GLU A 1 193 ? -3.215 -1.046 -17.603 1.00 60.72 193 GLU A CA 1
ATOM 1443 C C . GLU A 1 193 ? -2.234 -1.844 -16.736 1.00 60.72 193 GLU A C 1
ATOM 1445 O O . GLU A 1 193 ? -2.579 -2.309 -15.648 1.00 60.72 193 GLU A O 1
ATOM 1450 N N . ARG A 1 194 ? -1.010 -2.072 -17.222 1.00 63.75 194 ARG A N 1
ATOM 1451 C CA . ARG A 1 194 ? -0.015 -2.925 -16.552 1.00 63.75 194 ARG A CA 1
ATOM 1452 C C . ARG A 1 194 ? 1.232 -2.113 -16.275 1.00 63.75 194 ARG A C 1
ATOM 1454 O O . ARG A 1 194 ? 1.594 -1.288 -17.090 1.00 63.75 194 ARG A O 1
ATOM 1461 N N . ARG A 1 195 ? 1.927 -2.353 -15.164 1.00 71.00 195 ARG A N 1
ATOM 1462 C CA . ARG A 1 195 ? 3.232 -1.727 -14.883 1.00 71.00 195 ARG A CA 1
ATOM 1463 C C . ARG A 1 195 ? 4.374 -2.483 -15.575 1.00 71.00 195 ARG A C 1
ATOM 1465 O O . ARG A 1 195 ? 4.226 -3.665 -15.900 1.00 71.00 195 ARG A O 1
ATOM 1472 N N . LEU A 1 196 ? 5.508 -1.815 -15.812 1.00 72.56 196 LEU A N 1
ATOM 1473 C CA . LEU A 1 196 ? 6.696 -2.464 -16.384 1.00 72.56 196 LEU A CA 1
ATOM 1474 C C . LEU A 1 196 ? 7.228 -3.585 -15.477 1.00 72.56 196 LEU A C 1
ATOM 1476 O O . LEU A 1 196 ? 6.993 -3.620 -14.267 1.00 72.56 196 LEU A O 1
ATOM 1480 N N . ALA A 1 197 ? 7.957 -4.531 -16.071 1.00 69.81 197 ALA A N 1
ATOM 1481 C CA . ALA A 1 197 ? 8.484 -5.674 -15.343 1.00 69.81 197 ALA A CA 1
ATOM 1482 C C . ALA A 1 197 ? 9.497 -5.219 -14.278 1.00 69.81 197 ALA A C 1
ATOM 1484 O O . ALA A 1 197 ? 10.640 -4.928 -14.605 1.00 69.81 197 ALA A O 1
ATOM 1485 N N . GLY A 1 198 ? 9.103 -5.232 -12.999 1.00 65.69 198 GLY A N 1
ATOM 1486 C CA . GLY A 1 198 ? 9.907 -4.702 -11.878 1.00 65.69 198 GLY A CA 1
ATOM 1487 C C . GLY A 1 198 ? 11.250 -5.387 -11.574 1.00 65.69 198 GLY A C 1
ATOM 1488 O O . GLY A 1 198 ? 11.843 -5.108 -10.547 1.00 65.69 198 GLY A O 1
ATOM 1489 N N . HIS A 1 199 ? 11.724 -6.295 -12.433 1.00 70.62 199 HIS A N 1
ATOM 1490 C CA . HIS A 1 199 ? 13.092 -6.836 -12.385 1.00 70.62 199 HIS A CA 1
ATOM 1491 C C . HIS A 1 199 ? 14.045 -6.109 -13.341 1.00 70.62 199 HIS A C 1
ATOM 1493 O O . HIS A 1 199 ? 15.227 -6.429 -13.410 1.00 70.62 199 HIS A O 1
ATOM 1499 N N . ARG A 1 200 ? 13.514 -5.176 -14.133 1.00 75.31 200 ARG A N 1
ATOM 1500 C CA . ARG A 1 200 ? 14.267 -4.337 -15.055 1.00 75.31 200 ARG A CA 1
ATOM 1501 C C . ARG A 1 200 ? 14.066 -2.896 -14.648 1.00 75.31 200 ARG A C 1
ATOM 1503 O O . ARG A 1 200 ? 12.971 -2.519 -14.240 1.00 75.31 200 ARG A O 1
ATOM 1510 N N . VAL A 1 201 ? 15.115 -2.106 -14.821 1.00 77.81 201 VAL A N 1
ATOM 1511 C CA . VAL A 1 201 ? 15.067 -0.668 -14.580 1.00 77.81 201 VAL A CA 1
ATOM 1512 C C . VAL A 1 201 ? 14.181 -0.026 -15.654 1.00 77.81 201 VAL A C 1
ATOM 1514 O O . VAL A 1 201 ? 14.470 -0.176 -16.849 1.00 77.81 201 VAL A O 1
ATOM 1517 N N . PRO A 1 202 ? 13.086 0.648 -15.266 1.00 81.94 202 PRO A N 1
ATOM 1518 C CA . PRO A 1 202 ? 12.317 1.479 -16.176 1.00 81.94 202 PRO A CA 1
ATOM 1519 C C . PRO A 1 202 ? 13.160 2.656 -16.656 1.00 81.94 202 PRO A C 1
ATOM 1521 O O . PRO A 1 202 ? 13.791 3.346 -15.859 1.00 81.94 202 PRO A O 1
ATOM 1524 N N . VAL A 1 203 ? 13.134 2.916 -17.956 1.00 81.88 203 VAL A N 1
ATOM 1525 C CA . VAL A 1 203 ? 13.777 4.075 -18.568 1.00 81.88 203 VAL A CA 1
ATOM 1526 C C . VAL A 1 203 ? 12.713 4.901 -19.264 1.00 81.88 203 VAL A C 1
ATOM 1528 O O . VAL A 1 203 ? 11.902 4.372 -20.027 1.00 81.88 203 VAL A O 1
ATOM 1531 N N . HIS A 1 204 ? 12.719 6.199 -18.977 1.00 81.62 204 HIS A N 1
ATOM 1532 C CA . HIS A 1 204 ? 11.841 7.156 -19.628 1.00 81.62 204 HIS A CA 1
ATOM 1533 C C . HIS A 1 204 ? 12.261 7.324 -21.094 1.00 81.62 204 HIS A C 1
ATOM 1535 O O . HIS A 1 204 ? 13.418 7.619 -21.396 1.00 81.62 204 HIS A O 1
ATOM 1541 N N . THR A 1 205 ? 11.314 7.119 -22.000 1.00 82.50 205 THR A N 1
ATOM 1542 C CA . THR A 1 205 ? 11.466 7.235 -23.450 1.00 82.50 205 THR A CA 1
ATOM 1543 C C . THR A 1 205 ? 10.410 8.216 -23.959 1.00 82.50 205 THR A C 1
ATOM 1545 O O . THR A 1 205 ? 9.341 7.778 -24.378 1.00 82.50 205 THR A O 1
ATOM 1548 N N . PRO A 1 206 ? 10.664 9.536 -23.907 1.00 78.69 206 PRO A N 1
ATOM 1549 C CA . PRO A 1 206 ? 9.645 10.552 -24.194 1.00 78.69 206 PRO A CA 1
ATOM 1550 C C . PRO A 1 206 ? 9.122 10.485 -25.633 1.00 78.69 206 PRO A C 1
ATOM 1552 O O . PRO A 1 206 ? 7.958 10.767 -25.884 1.00 78.69 206 PRO A O 1
ATOM 1555 N N . GLU A 1 207 ? 9.969 10.052 -26.566 1.00 80.38 207 GLU A N 1
ATOM 1556 C CA . GLU A 1 207 ? 9.607 9.815 -27.967 1.00 80.38 207 GLU A CA 1
ATOM 1557 C C . GLU A 1 207 ? 9.171 8.366 -28.214 1.00 80.38 207 GLU A C 1
ATOM 1559 O O . GLU A 1 207 ? 9.107 7.933 -29.352 1.00 80.38 207 GLU A O 1
ATOM 1564 N N . GLY A 1 208 ? 8.931 7.570 -27.174 1.00 81.56 208 GLY A N 1
ATOM 1565 C CA . GLY A 1 208 ? 8.697 6.137 -27.300 1.00 81.56 208 GLY A CA 1
ATOM 1566 C C . GLY A 1 208 ? 9.975 5.317 -27.537 1.00 81.56 208 GLY A C 1
ATOM 1567 O O . GLY A 1 208 ? 10.996 5.820 -28.015 1.00 81.56 208 GLY A O 1
ATOM 1568 N N . PRO A 1 209 ? 9.973 4.024 -27.183 1.00 81.81 209 PRO A N 1
ATOM 1569 C CA . PRO A 1 209 ? 11.126 3.162 -27.393 1.00 81.81 209 PRO A CA 1
ATOM 1570 C C . PRO A 1 209 ? 11.269 2.769 -28.869 1.00 81.81 209 PRO A C 1
ATOM 1572 O O . PRO A 1 209 ? 10.281 2.524 -29.549 1.00 81.81 209 PRO A O 1
ATOM 1575 N N . ARG A 1 210 ? 12.504 2.606 -29.366 1.00 79.94 210 ARG A N 1
ATOM 1576 C CA . ARG A 1 210 ? 12.768 2.266 -30.785 1.00 79.94 210 ARG A CA 1
ATOM 1577 C C . ARG A 1 210 ? 11.988 1.051 -31.292 1.00 79.94 210 ARG A C 1
ATOM 1579 O O . ARG A 1 210 ? 11.530 1.053 -32.429 1.00 79.94 210 ARG A O 1
ATOM 1586 N N . TRP A 1 211 ? 11.821 0.022 -30.459 1.00 80.12 211 TRP A N 1
ATOM 1587 C CA . TRP A 1 211 ? 11.060 -1.167 -30.846 1.00 80.12 211 TRP A CA 1
ATOM 1588 C C . TRP A 1 211 ? 9.610 -0.824 -31.215 1.00 80.12 211 TRP A C 1
ATOM 1590 O O . TRP A 1 211 ? 9.076 -1.447 -32.126 1.00 80.12 211 TRP A O 1
ATOM 1600 N N . TRP A 1 212 ? 8.997 0.180 -30.576 1.00 79.94 212 TRP A N 1
ATOM 1601 C CA . TRP A 1 212 ? 7.633 0.624 -30.869 1.00 79.94 212 TRP A CA 1
ATOM 1602 C C . TRP A 1 212 ? 7.510 1.107 -32.315 1.00 79.94 212 TRP A C 1
ATOM 1604 O O . TRP A 1 212 ? 6.691 0.601 -33.075 1.00 79.94 212 TRP A O 1
ATOM 1614 N N . TRP A 1 213 ? 8.399 2.006 -32.726 1.00 82.12 213 TRP A N 1
ATOM 1615 C CA . TRP A 1 213 ? 8.412 2.557 -34.081 1.00 82.12 213 TRP A CA 1
ATOM 1616 C C . TRP A 1 213 ? 8.681 1.489 -35.142 1.00 82.12 213 TRP A C 1
ATOM 1618 O O . TRP A 1 213 ? 8.029 1.450 -36.178 1.00 82.12 213 TRP A O 1
ATOM 1628 N N . HIS A 1 214 ? 9.592 0.556 -34.865 1.00 78.69 214 HIS A N 1
ATOM 1629 C CA . HIS A 1 214 ? 9.951 -0.472 -35.843 1.00 78.69 214 HIS A CA 1
ATOM 1630 C C . HIS A 1 214 ? 8.928 -1.599 -35.987 1.00 78.69 214 HIS A C 1
ATOM 1632 O O . HIS A 1 214 ? 8.898 -2.247 -37.029 1.00 78.69 214 HIS A O 1
ATOM 1638 N N . THR A 1 215 ? 8.135 -1.882 -34.952 1.00 76.69 215 THR A N 1
ATOM 1639 C CA . THR A 1 215 ? 7.281 -3.082 -34.939 1.00 76.69 215 THR A CA 1
ATOM 1640 C C . THR A 1 215 ? 5.798 -2.805 -34.747 1.00 76.69 215 THR A C 1
ATOM 1642 O O . THR A 1 215 ? 4.994 -3.658 -35.104 1.00 76.69 215 THR A O 1
ATOM 1645 N N . HIS A 1 216 ? 5.418 -1.658 -34.183 1.00 73.69 216 HIS A N 1
ATOM 1646 C CA . HIS A 1 216 ? 4.053 -1.414 -33.713 1.00 73.69 216 HIS A CA 1
ATOM 1647 C C . HIS A 1 216 ? 3.352 -0.249 -34.402 1.00 73.69 216 HIS A C 1
ATOM 1649 O O . HIS A 1 216 ? 2.161 -0.368 -34.665 1.00 73.69 216 HIS A O 1
ATOM 1655 N N . GLU A 1 217 ? 4.054 0.830 -34.755 1.00 77.44 217 GLU A N 1
ATOM 1656 C CA . GLU A 1 217 ? 3.429 1.976 -35.438 1.00 77.44 217 GLU A CA 1
ATOM 1657 C C . GLU A 1 217 ? 2.669 1.547 -36.705 1.00 77.44 217 GLU A C 1
ATOM 1659 O O . GLU A 1 217 ? 1.530 1.952 -36.923 1.00 77.44 217 GLU A O 1
ATOM 1664 N N . ALA A 1 218 ? 3.261 0.643 -37.491 1.00 75.06 218 ALA A N 1
ATOM 1665 C CA . ALA A 1 218 ? 2.641 0.112 -38.703 1.00 75.06 218 ALA A CA 1
ATOM 1666 C C . ALA A 1 218 ? 1.385 -0.745 -38.438 1.00 75.06 218 ALA A C 1
ATOM 1668 O O . ALA A 1 218 ? 0.551 -0.892 -39.328 1.00 75.06 218 ALA A O 1
ATOM 1669 N N . LEU A 1 219 ? 1.254 -1.328 -37.242 1.00 76.38 219 LEU A N 1
ATOM 1670 C CA . LEU A 1 219 ? 0.148 -2.219 -36.871 1.00 76.38 219 LEU A CA 1
ATOM 1671 C C . LEU A 1 219 ? -0.985 -1.488 -36.148 1.00 76.38 219 LEU A C 1
ATOM 1673 O O . LEU A 1 219 ? -2.130 -1.929 -36.214 1.00 76.38 219 LEU A O 1
ATOM 1677 N N . THR A 1 220 ? -0.681 -0.387 -35.463 1.00 77.00 220 THR A N 1
ATOM 1678 C CA . THR A 1 220 ? -1.661 0.410 -34.716 1.00 77.00 220 THR A CA 1
ATOM 1679 C C . THR A 1 220 ? -1.464 1.908 -34.965 1.00 77.00 220 THR A C 1
ATOM 1681 O O . THR A 1 220 ? -1.008 2.627 -34.068 1.00 77.00 220 THR A O 1
ATOM 1684 N N . PRO A 1 221 ? -1.794 2.402 -36.175 1.00 77.19 221 PRO A N 1
ATOM 1685 C CA . PRO A 1 221 ? -1.680 3.818 -36.499 1.00 77.19 221 PRO A CA 1
ATOM 1686 C C . PRO A 1 221 ? -2.527 4.670 -35.546 1.00 77.19 221 PRO A C 1
ATOM 1688 O O . PRO A 1 221 ? -3.708 4.394 -35.343 1.00 77.19 221 PRO A O 1
ATOM 1691 N N . GLY A 1 222 ? -1.927 5.711 -34.969 1.00 80.12 222 GLY A N 1
ATOM 1692 C CA . GLY A 1 222 ? -2.603 6.633 -34.049 1.00 80.12 222 GLY A CA 1
ATOM 1693 C C . GLY A 1 222 ? -2.551 6.245 -32.566 1.00 80.12 222 GLY A C 1
ATOM 1694 O O . GLY A 1 222 ? -2.970 7.047 -31.734 1.00 80.12 222 GLY A O 1
ATOM 1695 N N . GLU A 1 223 ? -2.010 5.075 -32.202 1.00 81.62 223 GLU A N 1
ATOM 1696 C CA . GLU A 1 223 ? -1.706 4.779 -30.795 1.00 81.62 223 GLU A CA 1
ATOM 1697 C C . GLU A 1 223 ? -0.507 5.605 -30.299 1.00 81.62 223 GLU A C 1
ATOM 1699 O O . GLU A 1 223 ? 0.512 5.747 -30.979 1.00 81.62 223 GLU A O 1
ATOM 1704 N N . VAL A 1 224 ? -0.613 6.124 -29.073 1.00 81.75 224 VAL A N 1
ATOM 1705 C CA . VAL A 1 224 ? 0.465 6.869 -28.410 1.00 81.75 224 VAL A CA 1
ATOM 1706 C C . VAL A 1 224 ? 1.551 5.894 -27.957 1.00 81.75 224 VAL A C 1
ATOM 1708 O O . VAL A 1 224 ? 1.274 4.912 -27.264 1.00 81.75 224 VAL A O 1
ATOM 1711 N N . ALA A 1 225 ? 2.802 6.176 -28.328 1.00 80.00 225 ALA A N 1
ATOM 1712 C CA . ALA A 1 225 ? 3.940 5.370 -27.907 1.00 80.00 225 ALA A CA 1
ATOM 1713 C C . ALA A 1 225 ? 4.093 5.374 -26.373 1.00 80.00 225 ALA A C 1
ATOM 1715 O O . ALA A 1 225 ? 3.899 6.414 -25.737 1.00 80.00 225 ALA A O 1
ATOM 1716 N N . PRO A 1 226 ? 4.479 4.246 -25.749 1.00 81.00 226 PRO A N 1
ATOM 1717 C CA . PRO A 1 226 ? 4.688 4.216 -24.309 1.00 81.00 226 PRO A CA 1
ATOM 1718 C C . PRO A 1 226 ? 5.858 5.127 -23.918 1.00 81.00 226 PRO A C 1
ATOM 1720 O O . PRO A 1 226 ? 6.952 5.024 -24.471 1.00 81.00 226 PRO A O 1
ATOM 1723 N N . GLN A 1 227 ? 5.649 5.983 -22.916 1.00 83.94 227 GLN A N 1
ATOM 1724 C CA . GLN A 1 227 ? 6.682 6.903 -22.419 1.00 83.94 227 GLN A CA 1
ATOM 1725 C C . GLN A 1 227 ? 7.717 6.230 -21.509 1.00 83.94 227 GLN A C 1
ATOM 1727 O O . GLN A 1 227 ? 8.695 6.849 -21.104 1.00 83.94 227 GLN A O 1
ATOM 1732 N N . TRP A 1 228 ? 7.531 4.949 -21.199 1.00 82.75 228 TRP A N 1
ATOM 1733 C CA . TRP A 1 228 ? 8.449 4.158 -20.394 1.00 82.75 228 TRP A CA 1
ATOM 1734 C C . TRP A 1 228 ? 8.726 2.826 -21.082 1.00 82.75 228 TRP A C 1
ATOM 1736 O O . TRP A 1 228 ? 7.817 2.155 -21.569 1.00 82.75 228 TRP A O 1
ATOM 1746 N N . SER A 1 229 ? 9.983 2.397 -21.066 1.00 82.12 229 SER A N 1
ATOM 1747 C CA . SER A 1 229 ? 10.379 1.065 -21.519 1.00 82.12 229 SER A CA 1
ATOM 1748 C C . SER A 1 229 ? 11.348 0.446 -20.530 1.00 82.12 229 SER A C 1
ATOM 1750 O O . SER A 1 229 ? 12.113 1.133 -19.862 1.00 82.12 229 SER A O 1
ATOM 1752 N N . THR A 1 230 ? 11.355 -0.880 -20.444 1.00 77.44 230 THR A N 1
ATOM 1753 C CA . THR A 1 230 ? 12.501 -1.570 -19.853 1.00 77.44 230 THR A CA 1
ATOM 1754 C C . THR A 1 230 ? 13.566 -1.685 -20.916 1.00 77.44 230 THR A C 1
ATOM 1756 O O . THR A 1 230 ? 13.239 -1.945 -22.080 1.00 77.44 230 THR A O 1
ATOM 1759 N N . VAL A 1 231 ? 14.823 -1.544 -20.535 1.00 64.31 231 VAL A N 1
ATOM 1760 C CA . VAL A 1 231 ? 15.899 -1.765 -21.485 1.00 64.31 231 VAL A CA 1
ATOM 1761 C C . VAL A 1 231 ? 16.020 -3.259 -21.805 1.00 64.31 231 VAL A C 1
ATOM 1763 O O . VAL A 1 231 ? 15.916 -4.104 -20.912 1.00 64.31 231 VAL A O 1
ATOM 1766 N N . GLY A 1 232 ? 16.136 -3.595 -23.092 1.00 52.84 232 GLY A N 1
ATOM 1767 C CA . GLY A 1 232 ? 16.513 -4.941 -23.525 1.00 52.84 232 GLY A CA 1
ATOM 1768 C C . GLY A 1 232 ? 17.979 -5.238 -23.171 1.00 52.84 232 GLY A C 1
ATOM 1769 O O . GLY A 1 232 ? 18.706 -4.310 -22.823 1.00 52.84 232 GLY A O 1
ATOM 1770 N N . PRO A 1 233 ? 18.428 -6.501 -23.263 1.00 42.31 233 PRO A N 1
ATOM 1771 C CA . PRO A 1 233 ? 19.797 -6.904 -22.913 1.00 42.31 233 PRO A CA 1
ATOM 1772 C C . PRO A 1 233 ? 20.907 -6.115 -23.639 1.00 42.31 233 PRO A C 1
ATOM 1774 O O . PRO A 1 233 ? 22.014 -6.029 -23.118 1.00 42.31 233 PRO A O 1
ATOM 1777 N N . ASP A 1 234 ? 20.605 -5.484 -24.777 1.00 37.59 234 ASP A N 1
ATOM 1778 C CA . ASP A 1 234 ? 21.593 -4.836 -25.653 1.00 37.59 234 ASP A CA 1
ATOM 1779 C C . ASP A 1 234 ? 21.785 -3.328 -25.409 1.00 37.59 234 ASP A C 1
ATOM 1781 O O . ASP A 1 234 ? 22.480 -2.654 -26.170 1.00 37.59 234 ASP A O 1
ATOM 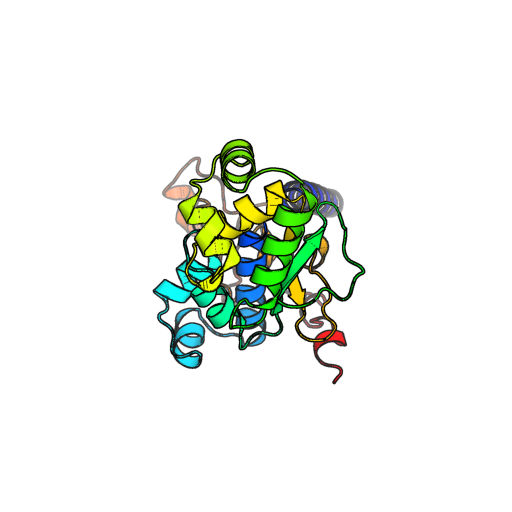1785 N N . PHE A 1 235 ? 21.171 -2.759 -24.369 1.00 46.22 235 PHE A N 1
ATOM 1786 C CA . PHE A 1 235 ? 21.381 -1.355 -24.013 1.00 46.22 235 PHE A CA 1
ATOM 1787 C C . PHE A 1 235 ? 21.516 -1.255 -22.487 1.00 46.22 235 PHE A C 1
ATOM 1789 O O . PHE A 1 235 ? 20.583 -1.482 -21.728 1.00 46.22 235 PHE A O 1
ATOM 1796 N N . ILE A 1 236 ? 22.723 -0.969 -22.006 1.00 43.00 236 ILE A N 1
ATOM 1797 C CA . ILE A 1 236 ? 22.949 -0.537 -20.625 1.00 43.00 236 ILE A CA 1
ATOM 1798 C C . ILE A 1 236 ? 23.152 0.966 -20.744 1.00 43.00 236 ILE A C 1
ATOM 1800 O O . ILE A 1 236 ? 24.187 1.381 -21.267 1.00 43.00 236 ILE A O 1
ATOM 1804 N N . PRO A 1 237 ? 22.182 1.808 -20.357 1.00 41.53 237 PRO A N 1
ATOM 1805 C CA . PRO A 1 237 ? 22.444 3.229 -20.346 1.00 41.53 237 PRO A CA 1
ATOM 1806 C C . PRO A 1 237 ? 23.497 3.467 -19.254 1.00 41.53 237 PRO A C 1
ATOM 1808 O O . PRO A 1 237 ? 23.313 3.071 -18.102 1.00 41.53 237 PRO A O 1
ATOM 1811 N N . ASP A 1 238 ? 24.627 4.054 -19.641 1.00 41.75 238 ASP A N 1
ATOM 1812 C CA . ASP A 1 238 ? 25.751 4.393 -18.765 1.00 41.75 238 ASP A CA 1
ATOM 1813 C C . ASP A 1 238 ? 25.361 5.595 -17.884 1.00 41.75 238 ASP A C 1
ATOM 1815 O O . ASP A 1 238 ? 25.848 6.711 -18.050 1.00 41.75 238 ASP A O 1
ATOM 1819 N N . VAL A 1 239 ? 24.352 5.406 -17.022 1.00 45.03 239 VAL A N 1
ATOM 1820 C CA . VAL A 1 239 ? 23.811 6.452 -16.146 1.00 45.03 239 VAL A CA 1
ATOM 1821 C C . VAL A 1 239 ? 24.298 6.195 -14.718 1.00 45.03 239 VAL A C 1
ATOM 1823 O O . VAL A 1 239 ? 23.870 5.218 -14.095 1.00 45.03 239 VAL A O 1
ATOM 1826 N N . PRO A 1 240 ? 25.149 7.075 -14.157 1.00 42.06 240 PRO A N 1
ATOM 1827 C CA . PRO A 1 240 ? 25.663 6.957 -12.789 1.00 42.06 240 PRO A CA 1
ATOM 1828 C C . PRO A 1 240 ? 24.570 6.837 -11.716 1.00 42.06 240 PRO A C 1
ATOM 1830 O O . PRO A 1 240 ? 24.764 6.141 -10.723 1.00 42.06 240 PRO A O 1
ATOM 1833 N N . ALA A 1 241 ? 23.396 7.433 -11.961 1.00 45.94 241 ALA A N 1
ATOM 1834 C CA . ALA A 1 241 ? 22.257 7.482 -11.040 1.00 45.94 241 ALA A CA 1
ATOM 1835 C C . ALA A 1 241 ? 21.716 6.109 -10.594 1.00 45.94 241 ALA A C 1
ATOM 1837 O O . ALA A 1 241 ? 20.981 6.046 -9.619 1.00 45.94 241 ALA A O 1
ATOM 1838 N N . TYR A 1 242 ? 22.078 5.014 -11.276 1.00 42.62 242 TYR A N 1
ATOM 1839 C CA . TYR A 1 242 ? 21.604 3.664 -10.941 1.00 42.62 242 TYR A CA 1
ATOM 1840 C C . TYR A 1 242 ? 22.702 2.713 -10.432 1.00 42.62 242 TYR A C 1
ATOM 1842 O O . TYR A 1 242 ? 22.399 1.572 -10.083 1.00 42.62 242 TYR A O 1
ATOM 1850 N N . ARG A 1 243 ? 23.971 3.154 -10.350 1.00 44.19 243 ARG A N 1
ATOM 1851 C CA . ARG A 1 243 ? 25.004 2.440 -9.564 1.00 44.19 243 ARG A CA 1
ATOM 1852 C C . ARG A 1 243 ? 24.900 2.746 -8.073 1.00 44.19 243 ARG A C 1
ATOM 1854 O O . ARG A 1 243 ? 25.388 1.970 -7.258 1.00 44.19 243 ARG A O 1
ATOM 1861 N N . GLU A 1 244 ? 24.263 3.857 -7.735 1.00 39.19 244 GLU A N 1
ATOM 1862 C CA . GLU A 1 244 ? 24.099 4.335 -6.373 1.00 39.19 244 GLU A CA 1
ATOM 1863 C C . GLU A 1 244 ? 22.632 4.201 -5.975 1.00 39.19 244 GLU A C 1
ATOM 1865 O O . GLU A 1 244 ? 21.906 5.182 -5.863 1.00 39.19 244 GLU A O 1
ATOM 1870 N N . VAL A 1 245 ? 22.185 2.965 -5.719 1.00 41.06 245 VAL A N 1
ATOM 1871 C CA . VAL A 1 245 ? 21.135 2.803 -4.701 1.00 41.06 245 VAL A CA 1
ATOM 1872 C C . VAL A 1 245 ? 21.650 3.566 -3.475 1.00 41.06 245 VAL A C 1
ATOM 1874 O O . VAL A 1 245 ? 22.828 3.382 -3.139 1.00 41.06 245 VAL A O 1
ATOM 1877 N N . PRO A 1 246 ? 20.866 4.465 -2.855 1.00 39.25 246 PRO A N 1
ATOM 1878 C CA . PRO A 1 246 ? 21.383 5.291 -1.782 1.00 39.25 246 PRO A CA 1
ATOM 1879 C C . PRO A 1 246 ? 22.020 4.407 -0.707 1.00 39.25 246 PRO A C 1
ATOM 1881 O O . PRO A 1 246 ? 21.345 3.613 -0.054 1.00 39.25 246 PRO A O 1
ATOM 1884 N N . ARG A 1 247 ? 23.347 4.520 -0.552 1.00 40.66 247 ARG A N 1
ATOM 1885 C CA . ARG A 1 247 ? 24.159 3.643 0.312 1.00 40.66 247 ARG A CA 1
ATOM 1886 C C . ARG A 1 247 ? 23.718 3.658 1.778 1.00 40.66 247 ARG A C 1
ATOM 1888 O O . ARG A 1 247 ? 24.161 2.810 2.539 1.00 40.66 247 ARG A O 1
ATOM 1895 N N . TRP A 1 248 ? 22.857 4.590 2.183 1.00 47.06 248 TRP A N 1
ATOM 1896 C CA . TRP A 1 248 ? 22.299 4.647 3.532 1.00 47.06 248 TRP A CA 1
ATOM 1897 C C . TRP A 1 248 ? 21.301 3.518 3.839 1.00 47.06 248 TRP A C 1
ATOM 1899 O O . TRP A 1 248 ? 21.031 3.285 5.010 1.00 47.06 248 TRP A O 1
ATOM 1909 N N . ILE A 1 249 ? 20.805 2.780 2.835 1.00 45.12 249 ILE A N 1
ATOM 1910 C CA . ILE A 1 249 ? 20.021 1.549 3.062 1.00 45.12 249 ILE A CA 1
ATOM 1911 C C . ILE A 1 249 ? 20.929 0.348 3.399 1.00 45.12 249 ILE A C 1
ATOM 1913 O O . ILE A 1 249 ? 20.485 -0.576 4.073 1.00 45.12 249 ILE A O 1
ATOM 1917 N N . ASP A 1 250 ? 22.203 0.380 2.993 1.00 38.69 250 ASP A N 1
ATOM 1918 C CA . ASP A 1 250 ? 23.166 -0.720 3.177 1.00 38.69 250 ASP A CA 1
ATOM 1919 C C . ASP A 1 250 ? 24.217 -0.439 4.274 1.00 38.69 250 ASP A C 1
ATOM 1921 O O . ASP A 1 250 ? 25.120 -1.244 4.496 1.00 38.69 250 ASP A O 1
ATOM 1925 N N . GLN A 1 251 ? 24.136 0.700 4.972 1.00 32.50 251 GLN A N 1
ATOM 1926 C CA . GLN A 1 251 ? 25.012 1.006 6.107 1.00 32.50 251 GLN A CA 1
ATOM 1927 C C . GLN A 1 251 ? 24.392 0.518 7.419 1.00 32.50 251 GLN A C 1
ATOM 1929 O O . GLN A 1 251 ? 23.939 1.336 8.216 1.00 32.50 251 GLN A O 1
ATOM 1934 N N . ARG A 1 252 ? 24.384 -0.804 7.633 1.00 37.44 252 ARG A N 1
ATOM 1935 C CA . ARG A 1 252 ? 24.362 -1.458 8.954 1.00 37.44 252 ARG A CA 1
ATOM 1936 C C . ARG A 1 252 ? 24.776 -2.920 8.846 1.00 37.44 252 ARG A C 1
ATOM 1938 O O . ARG A 1 252 ? 24.107 -3.670 8.104 1.00 37.44 252 ARG A O 1
#

Mean predicted aligned error: 8.56 Å

pLDDT: mean 81.78, std 17.24, range [32.5, 98.25]

Sequence (252 aa):
MAMKGYRRAQQEARELLDESSRGDLTSDDMIGCALRRDRLRRRESQRVYADHRGLSAAFIARLESRPGDLRLSAVLAGLESTAYGLAVVPDGIKACIAAELVDRTGASLAATIREVVQASGVSMRLFAESMGVPRMTLSRAQNDPTALKLSVVRAVLAAGRLSLVVSVRDGGMVMQPEDWDLGEIAAQARGGERRLAGHRVPVHTPEGPRWWWHTHEALTPGEVAPQWSTVGPDFIPDVPAYREVPRWIDQR

Radius of gyration: 20.75 Å; Cα contacts (8 Å, |Δi|>4): 347; chains: 1; bounding box: 49×43×61 Å

Foldseek 3Di:
DVVVVVVVVVVVVVVVLLVVLQVDDAQQLQQLLQLLVQCQVVLHFLCRSQVVLVHHSVLNQCSNAPQQQPFQLSSQSSCVPTQKAKFKDAAPDDWDDLGDGQDNQSQVQLVVLVVLVVVVVDDLCVLCVVLVHDSVLSVCSNPGSRRDGNNSSQSSQVSSNMGIFMAGPPRNIGDGSVNGDSLSRPADDPPNNHHAGSSFRKDFAQQADPCCVVPPCVPDPPGDHGRIDGDDPPDDPPDPVVVCPPCVVVPD

Nearest PDB structures (foldseek):
  2wiu-assembly1_B  TM=8.852E-01  e=2.669E-02  Escherichia coli
  5k98-assembly1_P  TM=8.499E-01  e=3.740E-02  Escherichia coli MP020980.2
  4yg1-assembly1_C  TM=8.517E-01  e=3.740E-02  Escherichia coli K-12
  4ivz-assembly2_F  TM=7.783E-01  e=1.442E-01  Enterobacter sp. RFL1396
  3f51-assembly1_A  TM=7.417E-01  e=1.806E-01  Corynebacterium glutamicum

Solvent-accessible surface area (backbone atoms only — not comparable to full-atom values): 14162 Å² total; per-residue (Å²): 120,71,69,64,58,50,56,49,54,54,47,52,53,48,52,52,52,47,56,66,57,42,76,69,64,44,51,47,54,47,46,16,34,53,55,35,51,53,30,37,77,69,56,30,46,66,58,55,50,14,53,80,66,79,43,52,44,71,53,50,51,39,43,47,73,46,36,41,78,34,34,32,40,58,52,50,61,70,29,62,92,47,72,39,40,42,20,63,43,59,58,91,69,74,71,84,54,69,35,61,63,55,48,90,73,21,58,62,52,13,50,52,49,44,49,48,51,58,74,64,76,53,55,69,59,58,51,19,57,76,61,78,42,57,49,69,57,52,55,37,37,44,74,43,34,30,79,34,34,33,49,56,52,43,54,60,32,46,70,62,48,26,38,63,38,40,18,31,62,78,72,18,42,43,64,51,61,84,77,51,54,64,46,62,74,66,30,30,32,80,88,67,83,40,64,52,66,47,43,46,68,53,40,83,22,88,86,27,46,70,65,45,66,78,68,38,44,89,76,43,78,89,65,81,66,42,50,32,38,63,67,56,98,90,52,78,79,93,53,72,79,72,80,52,66,69,61,79,81,71,71,124

Secondary structure (DSSP, 8-state):
-HHHHHHHHHHHHHHHHHHHHHTT--HHHHHHHHHHHHHHHHT--HHHHHHHTT--HHHHHHHHH-GGGSBHHHHHHHHTTSSEEEEEEETT--S-SBPPBPPTT-HHHHHHHHHHHHHT-S-HHHHHHHTTS-HHHHHHHHH-GGGSBHHHHHHHHHHTTEEEEEEETTT-BBP-GGGS-HHHHH-BPTTSSSB--TTS-EEE-TT--HHHHHHTTTTSTTPPPPSEEEPPTT-----GGGT---GGGS--